Protein AF-A0A151QVC5-F1 (afdb_monomer)

Mean predicted aligned error: 13.27 Å

Structure (mmCIF, N/CA/C/O backbone):
data_AF-A0A151QVC5-F1
#
_entry.id   AF-A0A151QVC5-F1
#
loop_
_atom_site.group_PDB
_atom_site.id
_atom_site.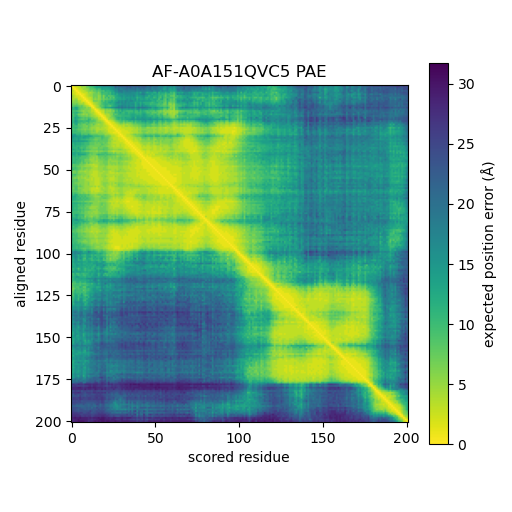type_symbol
_atom_site.label_atom_id
_atom_site.label_alt_id
_atom_site.label_comp_id
_atom_site.label_asym_id
_atom_site.label_entity_id
_atom_site.label_seq_id
_atom_site.pdbx_PDB_ins_code
_atom_site.Cartn_x
_atom_site.Cartn_y
_atom_site.Cartn_z
_atom_site.occupancy
_atom_site.B_iso_or_equiv
_atom_site.auth_seq_id
_atom_site.auth_comp_id
_atom_site.auth_asym_id
_atom_site.auth_atom_id
_atom_site.pdbx_PDB_model_num
ATOM 1 N N . LEU A 1 1 ? 15.484 22.177 -9.832 1.00 58.75 1 LEU A N 1
ATOM 2 C CA . LEU A 1 1 ? 14.379 21.235 -9.529 1.00 58.75 1 LEU A CA 1
ATOM 3 C C . LEU A 1 1 ? 14.188 20.987 -8.031 1.00 58.75 1 LEU A C 1
ATOM 5 O O . LEU A 1 1 ? 13.352 21.659 -7.463 1.00 58.75 1 LEU A O 1
ATOM 9 N N . VAL A 1 2 ? 14.950 20.132 -7.327 1.00 59.00 2 VAL A N 1
ATOM 10 C CA . VAL A 1 2 ? 14.686 19.867 -5.879 1.00 59.00 2 VAL A CA 1
ATOM 11 C C . VAL A 1 2 ? 14.835 21.114 -4.987 1.00 59.00 2 VAL A C 1
ATOM 13 O O . VAL A 1 2 ? 14.118 21.262 -4.007 1.00 59.00 2 VAL A O 1
ATOM 16 N N . ARG A 1 3 ? 15.747 22.034 -5.336 1.00 66.56 3 ARG A N 1
ATOM 17 C CA . ARG A 1 3 ? 15.890 23.340 -4.659 1.00 66.56 3 ARG A CA 1
ATOM 18 C C . ARG A 1 3 ? 14.855 24.383 -5.096 1.00 66.56 3 ARG A C 1
ATOM 20 O O . ARG A 1 3 ? 14.678 25.365 -4.394 1.00 66.56 3 ARG A O 1
ATOM 27 N N . GLU A 1 4 ? 14.236 24.182 -6.255 1.00 74.94 4 GLU A N 1
ATOM 28 C CA . GLU A 1 4 ? 13.258 25.109 -6.847 1.00 74.94 4 GLU A CA 1
ATOM 29 C C . GLU A 1 4 ? 11.822 24.743 -6.464 1.00 74.94 4 GLU A C 1
ATOM 31 O O . GLU A 1 4 ? 10.986 25.629 -6.414 1.00 74.94 4 GLU A O 1
ATOM 36 N N . PHE A 1 5 ? 11.570 23.466 -6.151 1.00 72.69 5 PHE A N 1
ATOM 37 C CA . PHE A 1 5 ? 10.273 22.941 -5.719 1.00 72.69 5 PHE A CA 1
ATOM 38 C C . PHE A 1 5 ? 10.384 22.149 -4.400 1.00 72.69 5 PHE A C 1
ATOM 40 O O . PHE A 1 5 ? 10.073 20.951 -4.365 1.00 72.69 5 PHE A O 1
ATOM 47 N N . PRO A 1 6 ? 10.906 22.745 -3.311 1.00 70.88 6 PRO A N 1
ATOM 48 C CA . PRO A 1 6 ? 11.037 22.065 -2.019 1.00 70.88 6 PRO A CA 1
ATOM 49 C C . PRO A 1 6 ? 9.693 21.558 -1.461 1.00 70.88 6 PRO A C 1
ATOM 51 O O . PRO A 1 6 ? 9.664 20.553 -0.749 1.00 70.88 6 PRO A O 1
ATOM 54 N N . GLU A 1 7 ? 8.585 22.204 -1.817 1.00 67.62 7 GLU A N 1
ATOM 55 C CA . GLU A 1 7 ? 7.211 21.857 -1.445 1.00 67.62 7 GLU A CA 1
ATOM 56 C C . GLU A 1 7 ? 6.708 20.545 -2.064 1.00 67.62 7 GLU A C 1
ATOM 58 O O . GLU A 1 7 ? 5.839 19.896 -1.483 1.00 67.62 7 GLU A O 1
ATOM 63 N N . LEU A 1 8 ? 7.272 20.110 -3.197 1.00 68.38 8 LEU A N 1
ATOM 64 C CA . LEU A 1 8 ? 6.931 18.825 -3.822 1.00 68.38 8 LEU A CA 1
ATOM 65 C C . LEU A 1 8 ? 7.666 17.640 -3.179 1.00 68.38 8 LEU A C 1
ATOM 67 O O . LEU A 1 8 ? 7.257 16.491 -3.356 1.00 68.38 8 LEU A O 1
ATOM 71 N N . PHE A 1 9 ? 8.738 17.899 -2.422 1.00 70.25 9 PHE A N 1
ATOM 72 C CA . PHE A 1 9 ? 9.582 16.869 -1.807 1.00 70.25 9 PHE A CA 1
ATOM 73 C C . PHE A 1 9 ? 9.724 17.038 -0.282 1.00 70.25 9 PHE A C 1
ATOM 75 O O . PHE A 1 9 ? 10.852 17.055 0.233 1.00 70.25 9 PHE A O 1
ATOM 82 N N . PRO A 1 10 ? 8.617 17.144 0.479 1.00 70.94 10 PRO A N 1
ATOM 83 C CA . PRO A 1 10 ? 8.692 17.287 1.924 1.00 70.94 10 PRO A CA 1
ATOM 84 C C . PRO A 1 10 ? 9.240 16.004 2.571 1.00 70.94 10 PRO A C 1
ATOM 86 O O . PRO A 1 10 ? 8.993 14.885 2.118 1.00 70.94 10 PRO A O 1
ATOM 89 N N . LYS A 1 11 ? 10.014 16.156 3.654 1.00 70.19 11 LYS A N 1
ATOM 90 C CA . LYS A 1 11 ? 10.586 15.014 4.396 1.00 70.19 11 LYS A CA 1
ATOM 91 C C . LYS A 1 11 ? 9.528 14.219 5.174 1.00 70.19 11 LYS A C 1
ATOM 93 O O . LYS A 1 11 ? 9.755 13.037 5.423 1.00 70.19 11 LYS A O 1
ATOM 98 N N . ASP A 1 12 ? 8.426 14.866 5.546 1.00 69.44 12 ASP A N 1
ATOM 99 C CA . ASP A 1 12 ? 7.239 14.278 6.174 1.00 69.44 12 ASP A CA 1
ATOM 100 C C . ASP A 1 12 ? 5.991 14.972 5.607 1.00 69.44 12 ASP A C 1
ATOM 102 O O . ASP A 1 12 ? 6.031 16.162 5.291 1.00 69.44 12 ASP A O 1
ATOM 106 N N . VAL A 1 13 ? 4.896 14.230 5.462 1.00 73.00 13 VAL A N 1
ATOM 107 C CA . VAL A 1 13 ? 3.604 14.771 5.034 1.00 73.00 13 VAL A CA 1
ATOM 108 C C . VAL A 1 13 ? 2.888 15.232 6.299 1.00 73.00 13 VAL A C 1
ATOM 110 O O . VAL A 1 13 ? 2.416 14.415 7.091 1.00 73.00 13 VAL A O 1
ATOM 113 N N . SER A 1 14 ? 2.884 16.543 6.532 1.00 68.00 14 SER A N 1
ATOM 114 C CA . SER A 1 14 ? 2.367 17.137 7.769 1.00 68.00 14 SER A CA 1
ATOM 115 C C . SER A 1 14 ? 0.851 17.329 7.781 1.00 68.00 14 SER A C 1
ATOM 117 O O . SER A 1 14 ? 0.281 17.453 8.858 1.00 68.00 14 SER A O 1
ATOM 119 N N . SER A 1 15 ? 0.201 17.366 6.616 1.00 74.69 15 SER A N 1
ATOM 120 C CA . SER A 1 15 ? -1.233 17.645 6.492 1.00 74.69 15 SER A CA 1
ATOM 121 C C . SER A 1 15 ? -1.846 16.950 5.280 1.00 74.69 15 SER A C 1
ATOM 123 O O . SER A 1 15 ? -1.133 16.461 4.396 1.00 74.69 15 SER A O 1
ATOM 125 N N . LEU A 1 16 ? -3.180 16.923 5.223 1.00 73.75 16 LEU A N 1
ATOM 126 C CA . LEU A 1 16 ? -3.904 16.505 4.025 1.00 73.75 16 LEU A CA 1
ATOM 127 C C . LEU A 1 16 ? -3.477 17.349 2.807 1.00 73.75 16 LEU A C 1
ATOM 129 O O . LEU A 1 16 ? -3.156 18.534 2.961 1.00 73.75 16 LEU A O 1
ATOM 133 N N . PRO A 1 17 ? -3.444 16.750 1.601 1.00 72.12 17 PRO A N 1
ATOM 134 C CA . PRO A 1 17 ? -3.200 17.502 0.378 1.00 72.12 17 PRO A CA 1
ATOM 135 C C . PRO A 1 17 ? -4.312 18.542 0.157 1.00 72.12 17 PRO A C 1
ATOM 137 O O . PRO A 1 17 ? -5.417 18.369 0.677 1.00 72.12 17 PRO A O 1
ATOM 140 N N . PRO A 1 18 ? -4.046 19.600 -0.631 1.00 74.56 18 PRO A N 1
ATOM 141 C CA . PRO A 1 18 ? -5.088 20.538 -1.031 1.00 74.56 18 PRO A CA 1
ATOM 142 C C . PRO A 1 18 ? -6.222 19.805 -1.751 1.00 74.56 18 PRO A C 1
ATOM 144 O O . PRO A 1 18 ? -6.000 18.764 -2.379 1.00 74.56 18 PRO A O 1
ATOM 147 N N . GLU A 1 19 ? -7.422 20.368 -1.658 1.00 70.75 19 GLU A N 1
ATOM 148 C CA . GLU A 1 19 ? -8.609 19.865 -2.343 1.00 70.75 19 GLU A CA 1
ATOM 149 C C . GLU A 1 19 ? -8.357 19.799 -3.858 1.00 70.75 19 GLU A C 1
ATOM 151 O O . GLU A 1 19 ? -7.703 20.668 -4.442 1.00 70.75 19 GLU A O 1
ATOM 156 N N . ARG A 1 20 ? -8.807 18.714 -4.487 1.00 72.69 20 ARG A N 1
ATOM 157 C CA . ARG A 1 20 ? -8.631 18.448 -5.920 1.00 72.69 20 ARG A CA 1
ATOM 158 C C . ARG A 1 20 ? -9.999 18.191 -6.533 1.00 72.69 20 ARG A C 1
ATOM 160 O O . ARG A 1 20 ? -10.888 17.712 -5.845 1.00 72.69 20 ARG A O 1
ATOM 167 N N . GLU A 1 21 ? -10.131 18.423 -7.837 1.00 62.22 21 GLU A N 1
ATOM 168 C CA . GLU A 1 21 ? -11.381 18.184 -8.582 1.00 62.22 21 GLU A CA 1
ATOM 169 C C . GLU A 1 21 ? -11.847 16.719 -8.547 1.00 62.22 21 GLU A C 1
ATOM 171 O O . GLU A 1 21 ? -13.026 16.433 -8.735 1.00 62.22 21 GLU A O 1
ATOM 176 N N . ILE A 1 22 ? -10.922 15.784 -8.317 1.00 66.38 22 ILE A N 1
ATOM 177 C CA . ILE A 1 22 ? -11.208 14.353 -8.245 1.00 66.38 22 ILE A CA 1
ATOM 178 C C . ILE A 1 22 ? -11.239 13.934 -6.776 1.00 66.38 22 ILE A C 1
ATOM 180 O O . ILE A 1 22 ? -10.193 13.828 -6.128 1.00 66.38 22 ILE A O 1
ATOM 184 N N . GLU A 1 23 ? -12.435 13.639 -6.277 1.00 70.69 23 GLU A N 1
ATOM 185 C CA . GLU A 1 23 ? -12.626 12.984 -4.987 1.00 70.69 23 GLU A CA 1
ATOM 186 C C . GLU A 1 23 ? -12.514 11.463 -5.123 1.00 70.69 23 GLU A C 1
ATOM 188 O O . GLU A 1 23 ? -12.985 10.854 -6.085 1.00 70.69 23 GLU A O 1
ATOM 193 N N . PHE A 1 24 ? -11.889 10.827 -4.134 1.00 72.75 24 PHE A N 1
ATOM 194 C CA . PHE A 1 24 ? -11.814 9.373 -4.074 1.00 72.75 24 PHE A CA 1
ATOM 195 C C . PHE A 1 24 ? -13.0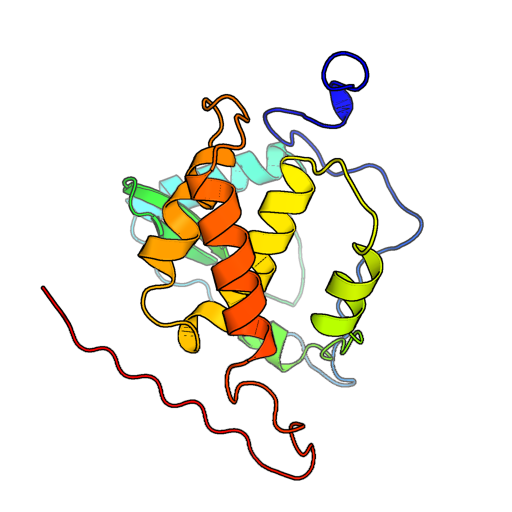48 8.820 -3.353 1.00 72.75 24 PHE A C 1
ATOM 197 O O . PHE A 1 24 ? -13.128 8.878 -2.124 1.00 72.75 24 PHE A O 1
ATOM 204 N N . SER A 1 25 ? -13.998 8.264 -4.108 1.00 80.25 25 SER A N 1
ATOM 205 C CA . SER A 1 25 ? -15.151 7.550 -3.556 1.00 80.25 25 SER A CA 1
ATOM 206 C C . SER A 1 25 ? -14.872 6.051 -3.406 1.00 80.25 25 SER A C 1
ATOM 208 O O . SER A 1 25 ? -14.142 5.436 -4.186 1.00 80.25 25 SER A O 1
ATOM 210 N N . ILE A 1 26 ? -15.463 5.444 -2.373 1.00 86.50 26 ILE A N 1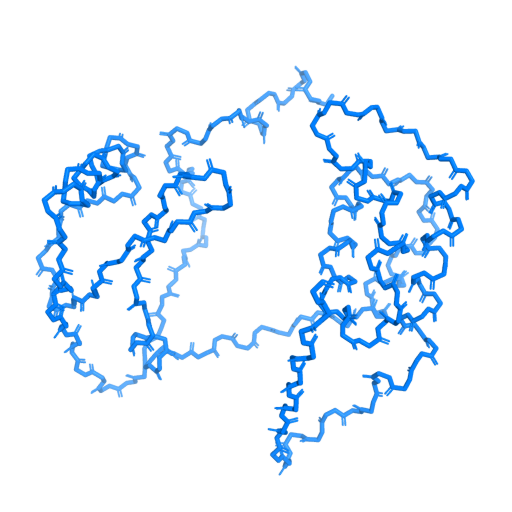
ATOM 211 C CA . ILE A 1 26 ? -15.493 3.989 -2.194 1.00 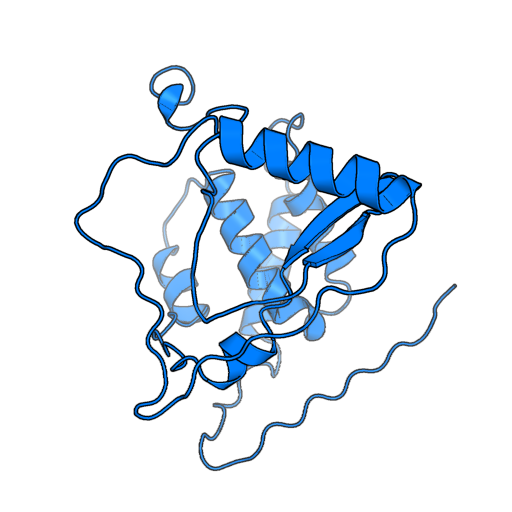86.50 26 ILE A CA 1
ATOM 212 C C . ILE A 1 26 ? -16.913 3.527 -2.497 1.00 86.50 26 ILE A C 1
ATOM 214 O O . ILE A 1 26 ? -17.789 3.584 -1.634 1.00 86.50 26 ILE A O 1
ATOM 218 N N . ASP A 1 27 ? -17.132 3.058 -3.719 1.00 88.31 27 ASP A N 1
ATOM 219 C CA . ASP A 1 27 ? -18.446 2.582 -4.137 1.00 88.31 27 ASP A CA 1
ATOM 220 C C . ASP A 1 27 ? -18.718 1.191 -3.554 1.00 88.31 27 ASP A C 1
ATOM 222 O O . ASP A 1 27 ? -17.884 0.284 -3.628 1.00 88.31 27 ASP A O 1
ATOM 226 N N . LEU A 1 28 ? -19.897 1.008 -2.962 1.00 91.94 28 LEU A N 1
ATOM 227 C CA . LEU A 1 28 ? -20.321 -0.253 -2.353 1.00 91.94 28 LEU A CA 1
ATOM 228 C C . LEU A 1 28 ? -21.392 -0.928 -3.206 1.00 91.94 28 LEU A C 1
ATOM 230 O O . LEU A 1 28 ? -22.156 -0.268 -3.908 1.00 91.94 28 LEU A O 1
ATOM 234 N N . VAL A 1 29 ? -21.477 -2.255 -3.117 1.00 91.56 29 VAL A N 1
ATOM 235 C CA . VAL A 1 29 ? -22.552 -3.018 -3.760 1.00 91.56 29 VAL A CA 1
ATOM 236 C C . VAL A 1 29 ? -23.913 -2.509 -3.243 1.00 91.56 29 VAL A C 1
ATOM 238 O O . VAL A 1 29 ? -24.093 -2.410 -2.021 1.00 91.56 29 VAL A O 1
ATOM 241 N N . PRO A 1 30 ? -24.881 -2.187 -4.126 1.00 91.56 30 PRO A N 1
ATOM 242 C CA . PRO A 1 30 ? -26.194 -1.696 -3.712 1.00 91.56 30 PRO A CA 1
ATOM 243 C C . PRO A 1 30 ? -26.888 -2.646 -2.725 1.00 91.56 30 PRO A C 1
ATOM 245 O O . PRO A 1 30 ? -26.866 -3.861 -2.905 1.00 91.56 30 PRO A O 1
ATOM 248 N N . GLY A 1 31 ? -27.508 -2.094 -1.677 1.00 90.25 31 GLY A N 1
ATOM 249 C CA . GLY A 1 31 ? -28.194 -2.877 -0.638 1.00 90.25 31 GLY A CA 1
ATOM 250 C C . GLY A 1 31 ? -27.291 -3.423 0.477 1.00 90.25 31 GLY A C 1
ATOM 251 O O . GLY A 1 31 ? -27.774 -4.130 1.361 1.00 90.25 31 GLY A O 1
ATOM 252 N N . THR A 1 32 ? -25.996 -3.090 0.480 1.00 91.00 32 THR A N 1
ATOM 253 C CA . THR A 1 32 ? -25.084 -3.493 1.560 1.00 91.00 32 THR A CA 1
ATOM 254 C C . THR A 1 32 ? -25.433 -2.782 2.870 1.00 91.00 32 THR A C 1
ATOM 256 O O . THR A 1 32 ? -25.459 -1.554 2.939 1.00 91.00 32 THR A O 1
ATOM 259 N N . SER A 1 33 ? -25.659 -3.561 3.929 1.00 91.00 33 SER A N 1
ATOM 260 C CA . SER A 1 33 ? -25.838 -3.037 5.287 1.00 91.00 33 SER A CA 1
ATOM 261 C C . SER A 1 33 ? -24.493 -2.689 5.943 1.00 91.00 33 SER A C 1
ATOM 263 O O . SER A 1 33 ? -23.487 -3.327 5.622 1.00 91.00 33 SER A O 1
ATOM 265 N N . PRO A 1 34 ? -24.452 -1.727 6.884 1.00 92.75 34 PRO A N 1
ATOM 266 C CA . PRO A 1 34 ? -23.226 -1.376 7.589 1.00 92.75 34 PRO A CA 1
ATOM 267 C C . PRO A 1 34 ? -22.573 -2.569 8.285 1.00 92.75 34 PRO A C 1
ATOM 269 O O . PRO A 1 34 ? -23.227 -3.325 9.003 1.00 92.75 34 PRO A O 1
ATOM 272 N N . ILE A 1 35 ? -21.264 -2.715 8.084 1.00 91.12 35 ILE A N 1
ATOM 273 C CA . ILE A 1 35 ? -20.451 -3.735 8.745 1.00 91.12 35 ILE A CA 1
ATOM 274 C C . ILE A 1 35 ? -19.737 -3.078 9.926 1.00 91.12 35 ILE A C 1
ATOM 276 O O . ILE A 1 35 ? -18.910 -2.184 9.736 1.00 91.12 35 ILE A O 1
ATOM 280 N N . SER A 1 36 ? -20.038 -3.540 11.140 1.00 93.25 36 SER A N 1
ATOM 281 C CA . SER A 1 36 ? -19.364 -3.119 12.369 1.00 93.25 36 SER A CA 1
ATOM 282 C C . SER A 1 36 ? -18.791 -4.331 13.088 1.00 93.25 36 SER A C 1
ATOM 284 O O . SER A 1 36 ? -19.516 -5.240 13.493 1.00 93.25 36 SER A O 1
ATOM 286 N N . ILE A 1 37 ? -17.468 -4.368 13.196 1.00 92.62 37 ILE A N 1
ATOM 287 C CA . ILE A 1 37 ? -16.719 -5.479 13.775 1.00 92.62 37 ILE A CA 1
ATOM 288 C C . ILE A 1 37 ? -16.085 -4.997 15.072 1.00 92.62 37 ILE A C 1
ATOM 290 O O . ILE A 1 37 ? -15.468 -3.931 15.115 1.00 92.62 37 ILE A O 1
ATOM 294 N N . ALA A 1 38 ? -16.203 -5.809 16.121 1.00 91.12 38 ALA A N 1
ATOM 295 C CA . ALA A 1 38 ? -15.583 -5.513 17.402 1.00 91.12 38 ALA A CA 1
ATOM 296 C C . ALA A 1 38 ? -14.049 -5.385 17.269 1.00 91.12 38 ALA A C 1
ATOM 298 O O . ALA A 1 38 ? -13.431 -6.175 16.547 1.00 91.12 38 ALA A O 1
ATOM 299 N N . PRO A 1 39 ? -13.415 -4.437 17.981 1.00 91.94 39 PRO A N 1
ATOM 300 C CA . PRO A 1 39 ? -11.962 -4.334 18.027 1.00 91.94 39 PRO A CA 1
ATOM 301 C C . PRO A 1 39 ? -11.308 -5.627 18.527 1.00 91.94 39 PRO A C 1
ATOM 303 O O . PRO A 1 39 ? -11.843 -6.319 19.398 1.00 91.94 39 PRO A O 1
ATOM 306 N N . TYR A 1 40 ? -10.119 -5.939 18.010 1.00 92.62 40 TYR A N 1
ATOM 307 C CA . TYR A 1 40 ? -9.334 -7.060 18.519 1.00 92.62 40 TYR A CA 1
ATOM 308 C C . TYR A 1 40 ? -8.866 -6.802 19.955 1.00 92.62 40 TYR A C 1
ATOM 310 O O . TYR A 1 40 ? -8.658 -5.660 20.370 1.00 92.62 40 TYR A O 1
ATOM 318 N N . ARG A 1 41 ? -8.664 -7.884 20.716 1.00 90.81 41 ARG A N 1
ATOM 319 C CA . ARG A 1 41 ? -8.014 -7.788 22.026 1.00 90.81 41 ARG A CA 1
ATOM 320 C C . ARG A 1 41 ? -6.568 -7.348 21.832 1.00 90.81 41 ARG A C 1
ATOM 322 O O . ARG A 1 41 ? -5.849 -7.928 21.026 1.00 90.81 41 ARG A O 1
ATOM 329 N N . VAL A 1 42 ? -6.169 -6.357 22.611 1.00 89.31 42 VAL A N 1
ATOM 330 C CA . VAL A 1 42 ? -4.846 -5.733 22.573 1.00 89.31 42 VAL A CA 1
ATOM 331 C C . VAL A 1 42 ? -4.238 -5.766 23.967 1.00 89.31 42 VAL A C 1
ATOM 333 O O . VAL A 1 42 ? -4.942 -5.614 24.970 1.00 89.31 42 VAL A O 1
ATOM 336 N N . SER A 1 43 ? -2.933 -6.005 24.038 1.00 90.88 43 SER A N 1
ATOM 337 C CA . SER A 1 43 ? -2.195 -5.956 25.302 1.00 90.88 43 SER A CA 1
ATOM 338 C C . SER A 1 43 ? -2.068 -4.512 25.819 1.00 90.88 43 SER A C 1
ATOM 340 O O . SER A 1 43 ? -2.185 -3.566 25.037 1.00 90.88 43 SER A O 1
ATOM 342 N N . PRO A 1 44 ? -1.789 -4.293 27.119 1.00 92.19 44 PRO A N 1
ATOM 343 C CA . PRO A 1 44 ? -1.609 -2.943 27.662 1.00 92.19 44 PRO A CA 1
ATOM 344 C C . PRO A 1 44 ? -0.539 -2.119 26.928 1.00 92.19 44 PRO A C 1
ATOM 346 O O . PRO A 1 44 ? -0.751 -0.939 26.666 1.00 92.19 44 PRO A O 1
ATOM 349 N N . ASN A 1 45 ? 0.572 -2.744 26.523 1.00 88.81 45 ASN A N 1
ATOM 350 C CA . ASN A 1 45 ? 1.639 -2.067 25.777 1.00 88.81 45 ASN A CA 1
ATOM 351 C C . ASN A 1 45 ? 1.189 -1.675 24.362 1.00 88.81 45 ASN A C 1
ATOM 353 O O . ASN A 1 45 ? 1.487 -0.579 23.894 1.00 88.81 45 ASN A O 1
ATOM 357 N N . GLU A 1 46 ? 0.438 -2.551 23.694 1.00 89.00 46 GLU A N 1
ATOM 358 C CA . GLU A 1 46 ? -0.144 -2.264 22.380 1.00 89.00 46 GLU A CA 1
ATOM 359 C C . GLU A 1 46 ? -1.207 -1.169 22.453 1.00 89.00 46 GLU A C 1
ATOM 361 O O . GLU A 1 46 ? -1.297 -0.363 21.538 1.00 89.00 46 GLU A O 1
ATOM 366 N N . LEU A 1 47 ? -1.980 -1.091 23.540 1.00 90.12 47 LEU A N 1
ATOM 367 C CA . LEU A 1 47 ? -2.959 -0.022 23.750 1.00 90.12 47 LEU A CA 1
ATOM 368 C C . LEU A 1 47 ? -2.308 1.355 23.865 1.00 90.12 47 LEU A C 1
ATOM 370 O O . LEU A 1 47 ? -2.840 2.320 23.318 1.00 90.12 47 LEU A O 1
ATOM 374 N N . VAL A 1 48 ? -1.182 1.450 24.574 1.00 92.12 48 VAL A N 1
ATOM 375 C CA . VAL A 1 48 ? -0.429 2.705 24.703 1.00 92.12 48 VAL A CA 1
ATOM 376 C C . VAL A 1 48 ? 0.091 3.150 23.336 1.00 92.12 48 VAL A C 1
ATOM 378 O O . VAL A 1 48 ? -0.126 4.294 22.943 1.00 92.12 48 VAL A O 1
ATOM 381 N N . GLU A 1 49 ? 0.700 2.235 22.579 1.00 91.75 49 GLU A N 1
ATOM 382 C CA . GLU A 1 49 ? 1.214 2.532 21.237 1.00 91.75 49 GLU A CA 1
ATOM 383 C C . GLU A 1 49 ? 0.089 2.854 20.240 1.00 91.75 49 GLU A C 1
ATOM 385 O O . GLU A 1 49 ? 0.208 3.775 19.434 1.00 91.75 49 GLU A O 1
ATOM 390 N N . LEU A 1 50 ? -1.036 2.139 20.319 1.00 91.88 50 LEU A N 1
ATOM 391 C CA . LEU A 1 50 ? -2.213 2.384 19.490 1.00 91.88 50 LEU A CA 1
ATOM 392 C C . LEU A 1 50 ? -2.773 3.790 19.725 1.00 91.88 50 LEU A C 1
ATOM 394 O O . LEU A 1 50 ? -3.030 4.505 18.761 1.00 91.88 50 LEU A O 1
ATOM 398 N N . LYS A 1 51 ? -2.946 4.192 20.991 1.00 92.12 51 LYS A N 1
ATOM 399 C CA . LYS A 1 51 ? -3.427 5.537 21.343 1.00 92.12 51 LYS A CA 1
ATOM 400 C C . LYS A 1 51 ? -2.492 6.616 20.819 1.00 92.12 51 LYS A C 1
ATOM 402 O O . LYS A 1 51 ? -2.960 7.530 20.150 1.00 92.12 51 LYS A O 1
ATOM 407 N N . LYS A 1 52 ? -1.186 6.444 21.029 1.00 94.12 52 LYS A N 1
ATOM 408 C CA . LYS A 1 52 ? -0.162 7.362 20.528 1.00 94.12 52 LYS A CA 1
ATOM 409 C C . LYS A 1 52 ? -0.259 7.557 19.009 1.00 94.12 52 LYS A C 1
ATOM 411 O O . LYS A 1 52 ? -0.337 8.687 18.545 1.00 94.12 52 LYS A O 1
ATOM 416 N N . GLN A 1 53 ? -0.321 6.473 18.226 1.00 93.06 53 GLN A N 1
ATOM 417 C CA . GLN A 1 53 ? -0.423 6.583 16.761 1.00 93.06 53 GLN A CA 1
ATOM 418 C C . GLN A 1 53 ? -1.756 7.192 16.296 1.00 93.06 53 GLN A C 1
ATOM 420 O O . GLN A 1 53 ? -1.795 7.845 15.254 1.00 93.06 53 GLN A O 1
ATOM 425 N N . ILE A 1 54 ? -2.851 6.983 17.035 1.00 92.81 54 ILE A N 1
ATOM 426 C CA . ILE A 1 54 ? -4.147 7.614 16.741 1.00 92.81 54 ILE A CA 1
ATOM 427 C C . ILE A 1 54 ? -4.081 9.124 16.994 1.00 92.81 54 ILE A C 1
ATOM 429 O O . ILE A 1 54 ? -4.537 9.885 16.144 1.00 92.81 54 ILE A O 1
ATOM 433 N N . GLU A 1 55 ? -3.508 9.555 18.118 1.00 93.75 55 GLU A N 1
ATOM 434 C CA . GLU A 1 55 ? -3.328 10.974 18.456 1.00 93.75 55 GLU A CA 1
ATOM 435 C C . GLU A 1 55 ? -2.459 11.680 17.406 1.00 93.75 55 GLU A C 1
ATOM 437 O O . GLU A 1 55 ? -2.892 12.675 16.829 1.00 93.75 55 GLU A O 1
ATOM 442 N N . GLU A 1 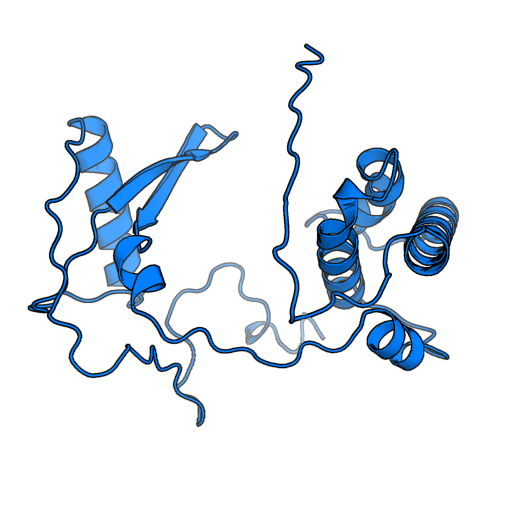56 ? -1.315 11.096 17.034 1.00 91.88 56 GLU A N 1
ATOM 443 C CA . GLU A 1 56 ? -0.445 11.627 15.973 1.00 91.88 56 GLU A CA 1
ATOM 444 C C . GLU A 1 56 ? -1.182 11.772 14.624 1.00 91.88 56 GLU A C 1
ATOM 446 O O . GLU A 1 56 ? -0.992 12.750 13.898 1.00 91.88 56 GLU A O 1
ATOM 451 N N . GLN A 1 5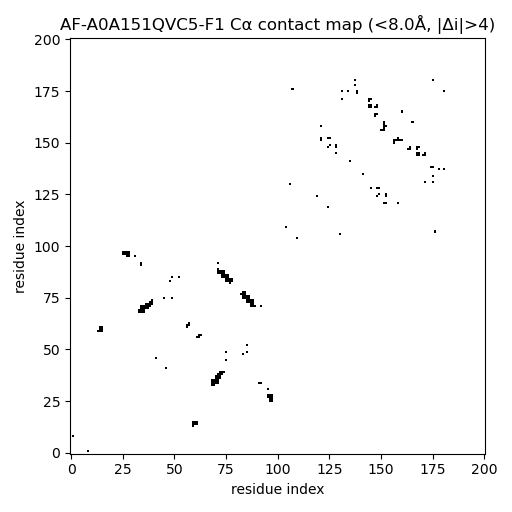7 ? -2.046 10.816 14.257 1.00 90.38 57 GLN A N 1
ATOM 452 C CA . GLN A 1 57 ? -2.830 10.900 13.015 1.00 90.38 57 GLN A CA 1
ATOM 453 C C . GLN A 1 57 ? -3.978 11.918 13.090 1.00 90.38 57 GLN A C 1
ATOM 455 O O . GLN A 1 57 ? -4.347 12.483 12.056 1.00 90.38 57 GLN A O 1
ATOM 460 N N . GLN A 1 58 ? -4.543 12.152 14.278 1.00 91.25 58 GLN A N 1
ATOM 461 C CA . GLN A 1 58 ? -5.534 13.208 14.505 1.00 91.25 58 GLN A CA 1
ATOM 462 C C . GLN A 1 58 ? -4.889 14.594 14.429 1.00 91.25 58 GLN A C 1
ATOM 464 O O . GLN A 1 58 ? -5.439 15.476 13.771 1.00 91.25 58 GLN A O 1
ATOM 469 N N . GLU A 1 59 ? -3.704 14.774 15.018 1.00 91.06 59 GLU A N 1
ATOM 470 C CA . GLU A 1 59 ? -2.928 16.019 14.930 1.00 91.06 59 GLU A CA 1
ATOM 471 C C . GLU A 1 59 ? -2.561 16.361 13.480 1.00 91.06 59 GLU A C 1
ATOM 473 O O . GLU A 1 59 ? -2.710 17.507 13.058 1.00 91.06 59 GLU A O 1
ATOM 478 N N . LYS A 1 60 ? -2.174 15.357 12.678 1.00 87.69 60 LYS A N 1
ATOM 479 C CA . LYS A 1 60 ? -1.920 15.504 11.229 1.00 87.69 60 LYS A CA 1
ATOM 480 C C . LYS A 1 60 ? -3.190 15.705 10.384 1.00 87.69 60 LYS A C 1
ATOM 482 O O . LYS A 1 60 ? -3.098 15.847 9.165 1.00 87.69 60 LYS A O 1
ATOM 487 N N . GLN A 1 61 ? -4.373 15.682 11.004 1.00 86.88 61 GLN A N 1
ATOM 488 C CA . GLN A 1 61 ? -5.687 15.772 10.354 1.00 86.88 61 GLN A CA 1
ATOM 489 C C . GLN A 1 61 ? -5.963 14.668 9.318 1.00 86.88 61 GLN A C 1
ATOM 491 O O . GLN A 1 61 ? -6.836 14.816 8.466 1.00 86.88 61 GLN A O 1
ATOM 496 N N . PHE A 1 62 ? -5.259 13.535 9.388 1.00 87.19 62 PHE A N 1
ATOM 497 C CA . PHE A 1 62 ? -5.520 12.391 8.509 1.00 87.19 62 PHE A CA 1
ATOM 498 C C . PHE A 1 62 ? -6.770 11.616 8.916 1.00 87.19 62 PHE A C 1
ATOM 500 O O . PHE A 1 62 ? -7.413 10.991 8.072 1.00 87.19 62 PHE A O 1
ATOM 507 N N . ILE A 1 63 ? -7.118 11.653 10.203 1.00 91.94 63 ILE A N 1
ATOM 508 C CA . ILE A 1 63 ? -8.323 11.029 10.745 1.00 91.94 63 ILE A CA 1
ATOM 509 C C . ILE A 1 63 ? -9.079 12.014 11.633 1.00 91.94 63 ILE A C 1
ATOM 511 O O . ILE A 1 63 ? -8.517 12.974 12.157 1.00 91.94 63 ILE A O 1
ATOM 515 N N . ARG A 1 64 ? -10.367 11.743 11.838 1.00 93.06 64 ARG A N 1
ATOM 516 C CA . ARG A 1 64 ? -11.230 12.490 12.756 1.00 93.06 64 ARG A CA 1
ATOM 517 C C . ARG A 1 64 ? -12.150 11.537 13.519 1.00 93.06 64 ARG A C 1
ATOM 519 O O . ARG A 1 64 ? -12.470 10.469 12.986 1.00 93.06 64 ARG A O 1
ATOM 526 N N . PRO A 1 65 ? -12.613 11.908 14.724 1.00 93.62 65 PRO A N 1
ATOM 527 C CA . PRO A 1 65 ? -13.685 11.186 15.397 1.00 93.62 65 PRO A CA 1
ATOM 528 C C . PRO A 1 65 ? -14.916 11.060 14.492 1.00 93.62 65 PRO A C 1
ATOM 530 O O . PRO A 1 65 ? -15.264 11.987 13.759 1.00 93.62 65 PRO A O 1
ATOM 533 N N . SER A 1 66 ? -15.564 9.898 14.527 1.00 93.88 66 SER A N 1
ATOM 534 C CA . SER A 1 66 ? -16.707 9.573 13.675 1.00 93.88 66 SER A CA 1
ATOM 535 C C . SER A 1 66 ? -17.745 8.778 14.460 1.00 93.88 66 SER A C 1
ATOM 537 O O . SER A 1 66 ? -17.395 7.996 15.341 1.00 93.88 66 SER A O 1
ATOM 539 N N . VAL A 1 67 ? -19.018 8.966 14.110 1.00 92.38 67 VAL A N 1
ATOM 540 C CA . VAL A 1 67 ? -20.177 8.224 14.641 1.00 92.38 67 VAL A CA 1
ATOM 541 C C . VAL A 1 67 ? -20.753 7.265 13.594 1.00 92.38 67 VAL A C 1
ATOM 543 O O . VAL A 1 67 ? -21.951 6.998 13.553 1.00 92.38 67 VAL A O 1
ATOM 546 N N . SER A 1 68 ? -19.895 6.792 12.687 1.00 91.50 68 SER A N 1
ATOM 547 C CA . SER A 1 68 ? -20.294 5.925 11.583 1.00 91.50 68 SER A CA 1
ATOM 548 C C . SER A 1 68 ? -20.922 4.618 12.084 1.00 91.50 68 SER A C 1
ATOM 550 O O . SER A 1 68 ? -20.395 4.010 13.018 1.00 91.50 68 SER A O 1
ATOM 552 N N . PRO A 1 69 ? -21.981 4.113 11.423 1.00 93.00 69 PRO A N 1
ATOM 553 C CA . PRO A 1 69 ? -22.477 2.761 11.670 1.00 93.00 69 PRO A CA 1
ATOM 554 C C . PRO A 1 69 ? -21.499 1.677 11.176 1.00 93.00 69 PRO A C 1
ATOM 556 O O . PRO A 1 69 ? -21.706 0.494 11.441 1.00 93.00 69 PRO A O 1
ATOM 559 N N . TRP A 1 70 ? -20.441 2.064 10.454 1.00 93.81 70 TRP A N 1
ATOM 560 C CA . TRP A 1 70 ? -19.370 1.183 9.997 1.00 93.81 70 TRP A CA 1
ATOM 561 C C . TRP A 1 70 ? -18.201 1.170 10.980 1.00 93.81 70 TRP A C 1
ATOM 563 O O . TRP A 1 70 ? -17.730 2.223 11.411 1.00 93.81 70 TRP A O 1
ATOM 573 N N . GLY A 1 71 ? -17.679 -0.022 11.261 1.00 93.00 71 GLY A N 1
ATOM 574 C CA . GLY A 1 71 ? -16.549 -0.228 12.162 1.00 93.00 71 GLY A CA 1
ATOM 575 C C . GLY A 1 71 ? -15.624 -1.327 11.654 1.00 93.00 71 GLY A C 1
ATOM 576 O O . GLY A 1 71 ? -16.040 -2.476 11.501 1.00 93.00 71 GLY A O 1
ATOM 577 N N . ALA A 1 72 ? -14.360 -0.980 11.414 1.00 94.69 72 ALA A N 1
ATOM 578 C CA . ALA A 1 72 ? -13.304 -1.930 11.078 1.00 94.69 72 ALA A CA 1
ATOM 579 C C . ALA A 1 72 ? -12.316 -2.039 12.251 1.00 94.69 72 ALA A C 1
ATOM 581 O O . ALA A 1 72 ? -11.961 -1.014 12.841 1.00 94.69 72 ALA A O 1
ATOM 582 N N . PRO A 1 73 ? -11.851 -3.250 12.604 1.00 94.44 73 PRO A N 1
ATOM 583 C CA . PRO A 1 73 ? -10.930 -3.415 13.709 1.00 94.44 73 PRO A CA 1
ATOM 584 C C . PRO A 1 73 ? -9.518 -3.001 13.283 1.00 94.44 73 PRO A C 1
ATOM 586 O O . PRO A 1 73 ? -9.136 -3.086 12.113 1.00 94.44 73 PRO A O 1
ATOM 589 N N . VAL A 1 74 ? -8.727 -2.566 14.257 1.00 92.94 74 VAL A N 1
ATOM 590 C CA . VAL A 1 74 ? -7.339 -2.140 14.061 1.00 92.94 74 VAL A CA 1
ATOM 591 C C . VAL A 1 74 ? -6.402 -3.181 14.664 1.00 92.94 74 VAL A C 1
ATOM 593 O O . VAL A 1 74 ? -6.708 -3.772 15.700 1.00 92.94 74 VAL A O 1
ATOM 596 N N . LEU A 1 75 ? -5.261 -3.407 14.018 1.00 91.88 75 LEU A N 1
ATOM 597 C CA . LEU A 1 75 ? -4.182 -4.261 14.502 1.00 91.88 75 LEU A CA 1
ATOM 598 C C . LEU A 1 75 ? -2.826 -3.551 14.393 1.00 91.88 75 LEU A C 1
ATOM 600 O O . LEU A 1 75 ? -2.618 -2.713 13.514 1.00 91.88 75 LEU A O 1
ATOM 604 N N . LEU A 1 76 ? -1.891 -3.916 15.271 1.00 91.19 76 LEU A N 1
ATOM 605 C CA . LEU A 1 76 ? -0.502 -3.467 15.213 1.00 91.19 76 LEU A CA 1
ATOM 606 C C . LEU A 1 76 ? 0.375 -4.569 14.617 1.00 91.19 76 LEU A C 1
ATOM 608 O O . LEU A 1 76 ? 0.347 -5.716 15.059 1.00 91.19 76 LEU A O 1
ATOM 612 N N . VAL A 1 77 ? 1.168 -4.216 13.608 1.00 90.62 77 VAL A N 1
ATOM 613 C CA . VAL A 1 77 ? 2.108 -5.134 12.954 1.00 90.62 77 VAL A CA 1
ATOM 614 C C . VAL A 1 77 ? 3.538 -4.730 13.292 1.00 90.62 77 VAL A C 1
ATOM 616 O O . VAL A 1 77 ? 3.934 -3.591 13.045 1.00 90.62 77 VAL A O 1
ATOM 619 N N . LYS A 1 78 ? 4.336 -5.674 13.800 1.00 90.44 78 LYS A N 1
ATOM 620 C CA . LYS A 1 78 ? 5.776 -5.483 14.023 1.00 90.44 78 LYS A CA 1
ATOM 621 C C . LYS A 1 78 ? 6.518 -5.468 12.689 1.00 90.44 78 LYS A C 1
ATOM 623 O O . LYS A 1 78 ? 6.468 -6.434 11.928 1.00 90.44 78 LYS A O 1
ATOM 628 N N . LYS A 1 79 ? 7.230 -4.383 12.406 1.00 89.44 79 LYS A N 1
ATOM 629 C CA . LYS A 1 79 ? 8.183 -4.305 11.297 1.00 89.44 79 LYS A CA 1
ATOM 630 C C . LYS A 1 79 ? 9.499 -4.994 11.670 1.00 89.44 79 LYS A C 1
ATOM 632 O O . LYS A 1 79 ? 9.782 -5.258 12.836 1.00 89.44 79 LYS A O 1
ATOM 637 N N . LYS A 1 80 ? 10.341 -5.234 10.659 1.00 87.81 80 LYS A N 1
ATOM 638 C CA . LYS A 1 80 ? 11.688 -5.811 10.833 1.00 87.81 80 LYS A CA 1
ATOM 639 C C . LYS A 1 80 ? 12.615 -4.945 11.694 1.00 87.81 80 LYS A C 1
ATOM 641 O O . LYS A 1 80 ? 13.535 -5.474 12.297 1.00 87.81 80 LYS A O 1
ATOM 646 N N . ASP A 1 81 ? 12.373 -3.637 11.732 1.00 86.75 81 ASP A N 1
ATOM 647 C CA . ASP A 1 81 ? 13.122 -2.666 12.539 1.00 86.75 81 ASP A CA 1
ATOM 648 C C . ASP A 1 81 ? 12.651 -2.603 14.008 1.00 86.75 81 ASP A C 1
ATOM 650 O O . ASP A 1 81 ? 13.181 -1.816 14.785 1.00 86.75 81 ASP A O 1
ATOM 654 N N . GLY A 1 82 ? 11.656 -3.412 14.394 1.00 85.12 82 GLY A N 1
ATOM 655 C CA . GLY A 1 82 ? 11.066 -3.422 15.733 1.00 85.12 82 GLY A CA 1
ATOM 656 C C . GLY A 1 82 ? 9.941 -2.403 15.947 1.00 85.12 82 GLY A C 1
ATOM 657 O O . GLY A 1 82 ? 9.240 -2.495 16.953 1.00 85.12 82 GLY A O 1
ATOM 658 N N . SER A 1 83 ? 9.709 -1.476 15.009 1.00 87.75 83 SER A N 1
ATOM 659 C CA . SER A 1 83 ? 8.606 -0.510 15.097 1.00 87.75 83 SER A CA 1
ATOM 660 C C . SER A 1 83 ? 7.244 -1.166 14.849 1.00 87.75 83 SER A C 1
ATOM 662 O O . SER A 1 83 ? 7.123 -2.133 14.092 1.00 87.75 83 SER A O 1
ATOM 664 N N . MET A 1 84 ? 6.196 -0.622 15.467 1.00 89.19 84 MET A N 1
ATOM 665 C CA . MET A 1 84 ? 4.813 -1.054 15.256 1.00 89.19 84 MET A CA 1
ATOM 666 C C . MET A 1 84 ? 4.152 -0.212 14.167 1.00 89.19 84 MET A C 1
ATOM 668 O O . MET A 1 84 ? 4.322 1.006 14.118 1.00 89.19 84 MET A O 1
ATOM 672 N N . LYS A 1 85 ? 3.371 -0.845 13.294 1.00 90.44 85 LYS A N 1
ATOM 673 C CA . LYS A 1 85 ? 2.553 -0.166 12.287 1.00 90.44 85 LYS A CA 1
ATOM 674 C C . LYS A 1 85 ? 1.075 -0.407 12.563 1.00 90.44 85 LYS A C 1
ATOM 676 O O . LYS A 1 85 ? 0.645 -1.559 12.552 1.00 90.44 85 LYS A O 1
ATOM 681 N N . LEU A 1 86 ? 0.314 0.671 12.734 1.00 92.81 86 LEU A N 1
ATOM 682 C CA . LEU A 1 86 ? -1.145 0.635 12.753 1.00 92.81 86 LEU A CA 1
ATOM 683 C C . LEU A 1 86 ? -1.689 0.223 11.380 1.00 92.81 86 LEU A C 1
ATOM 685 O O . LEU A 1 86 ? -1.404 0.848 10.355 1.00 92.81 86 LEU A O 1
ATOM 689 N N . CYS A 1 87 ? -2.471 -0.852 11.365 1.00 92.19 87 CYS A N 1
ATOM 690 C CA . CYS A 1 87 ? -3.138 -1.384 10.185 1.00 92.19 87 CYS A CA 1
ATOM 691 C C . CYS A 1 87 ? -4.628 -1.569 10.477 1.00 92.19 87 CYS A C 1
ATOM 693 O O . CYS A 1 87 ? -5.004 -2.251 11.426 1.00 92.19 87 CYS A O 1
ATOM 695 N N . VAL A 1 88 ? -5.479 -0.978 9.639 1.00 93.44 88 VAL A N 1
ATOM 696 C CA . VAL A 1 88 ? -6.932 -1.170 9.709 1.00 93.44 88 VAL A CA 1
ATOM 697 C C . VAL A 1 88 ? -7.319 -2.370 8.847 1.00 93.44 88 VAL A C 1
ATOM 699 O O . VAL A 1 88 ? -6.898 -2.484 7.693 1.00 93.44 88 VAL A O 1
ATOM 702 N N . ASP A 1 89 ? -8.116 -3.278 9.401 1.00 93.88 89 ASP A N 1
ATOM 703 C CA . ASP A 1 89 ? -8.550 -4.492 8.720 1.00 93.88 89 ASP A CA 1
ATOM 704 C C . ASP A 1 89 ? -9.801 -4.244 7.865 1.00 93.88 89 ASP A C 1
ATOM 706 O O . ASP A 1 89 ? -10.932 -4.557 8.241 1.00 93.88 89 ASP A O 1
ATOM 710 N N . TYR A 1 90 ? -9.588 -3.706 6.666 1.00 93.69 90 TYR A N 1
ATOM 711 C CA . TYR A 1 90 ? -10.656 -3.474 5.692 1.00 93.69 90 TYR A CA 1
ATOM 712 C C . TYR A 1 90 ? -11.083 -4.732 4.926 1.00 93.69 90 TYR A C 1
ATOM 714 O O . TYR A 1 90 ? -11.791 -4.616 3.932 1.00 93.69 90 TYR A O 1
ATOM 722 N N . ARG A 1 91 ? -10.702 -5.952 5.334 1.00 92.56 91 ARG A N 1
ATOM 723 C CA . ARG A 1 91 ? -11.032 -7.167 4.559 1.00 92.56 91 ARG A CA 1
ATOM 724 C C . ARG A 1 91 ? -12.531 -7.341 4.331 1.00 92.56 91 ARG A C 1
ATOM 726 O O . ARG A 1 91 ? -12.918 -7.767 3.248 1.00 92.56 91 ARG A O 1
ATOM 733 N N . GLN A 1 92 ? -13.365 -7.036 5.327 1.00 92.00 92 GLN A N 1
ATOM 734 C CA . GLN A 1 92 ? -14.820 -7.139 5.170 1.00 92.00 92 GLN A CA 1
ATOM 735 C C . GLN A 1 92 ? -15.379 -6.024 4.282 1.00 92.00 92 GLN A C 1
ATOM 737 O O . GLN A 1 92 ? -16.188 -6.312 3.407 1.00 92.00 92 GLN A O 1
ATOM 742 N N . LEU A 1 93 ? -14.880 -4.793 4.436 1.00 91.81 93 LEU A N 1
ATOM 743 C CA . LEU A 1 93 ? -15.240 -3.668 3.571 1.00 91.81 93 LEU A CA 1
ATOM 744 C C . LEU A 1 93 ? -14.865 -3.954 2.107 1.00 91.81 93 LEU A C 1
ATOM 746 O O . LEU A 1 93 ? -15.712 -3.904 1.227 1.00 91.81 93 LEU A O 1
ATOM 750 N N . ASN A 1 94 ? -13.636 -4.407 1.859 1.00 91.06 94 ASN A N 1
ATOM 751 C CA . ASN A 1 94 ? -13.119 -4.720 0.524 1.00 91.06 94 ASN A CA 1
ATOM 752 C C . ASN A 1 94 ? -13.899 -5.831 -0.204 1.00 91.06 94 ASN A C 1
ATOM 754 O O . ASN A 1 94 ? -13.793 -5.943 -1.424 1.00 91.06 94 ASN A O 1
ATOM 758 N N . LYS A 1 95 ? -14.646 -6.685 0.515 1.00 91.00 95 LYS A N 1
ATOM 759 C CA . LYS A 1 95 ? -15.524 -7.699 -0.099 1.00 91.00 95 LYS A CA 1
ATOM 760 C C . LYS A 1 95 ? -16.798 -7.091 -0.680 1.00 91.00 95 LYS A C 1
ATOM 762 O O . LYS A 1 95 ? -17.319 -7.632 -1.649 1.00 91.00 95 LYS A O 1
ATOM 767 N N . VAL A 1 96 ? -17.289 -6.014 -0.072 1.00 91.62 96 VAL A N 1
ATOM 768 C CA . VAL A 1 96 ? -18.527 -5.325 -0.463 1.00 91.62 96 VAL A CA 1
ATOM 769 C C . VAL A 1 96 ? -18.268 -4.062 -1.286 1.00 91.62 96 VAL A C 1
ATOM 771 O O . VAL A 1 96 ? -19.203 -3.488 -1.834 1.00 91.62 96 VAL A O 1
ATOM 774 N N . THR A 1 97 ? -17.010 -3.638 -1.411 1.00 91.19 97 THR A N 1
ATOM 775 C CA . THR A 1 97 ? -16.585 -2.577 -2.328 1.00 91.19 97 THR A CA 1
ATOM 776 C C . THR A 1 97 ? -16.634 -3.054 -3.780 1.00 91.19 97 THR A C 1
ATOM 778 O O . THR A 1 97 ? -16.118 -4.124 -4.125 1.00 91.19 97 THR A O 1
ATOM 781 N N . ILE A 1 98 ? -17.213 -2.235 -4.657 1.00 86.62 98 ILE A N 1
ATOM 782 C CA . ILE A 1 98 ? -17.170 -2.432 -6.104 1.00 86.62 98 ILE A CA 1
ATOM 783 C C . ILE A 1 98 ? -15.717 -2.270 -6.548 1.00 86.62 98 ILE A C 1
ATOM 785 O O . ILE A 1 98 ? -15.094 -1.223 -6.383 1.00 86.62 98 ILE A O 1
ATOM 789 N N . LYS A 1 99 ? -15.145 -3.339 -7.106 1.00 80.44 99 LYS A N 1
ATOM 790 C CA . LYS A 1 99 ? -13.756 -3.320 -7.566 1.00 80.44 99 LYS A CA 1
ATOM 791 C C . LYS A 1 99 ? -13.644 -2.422 -8.793 1.00 80.44 99 LYS A C 1
ATOM 793 O O . LYS A 1 99 ? -14.083 -2.813 -9.873 1.00 80.44 99 LYS A O 1
ATOM 798 N N . ASN A 1 100 ? -13.012 -1.263 -8.632 1.00 70.38 100 ASN A N 1
ATOM 799 C CA . ASN A 1 100 ? -12.635 -0.418 -9.755 1.00 70.38 100 ASN A CA 1
ATOM 800 C C . ASN A 1 100 ? -11.601 -1.163 -10.619 1.00 70.38 100 ASN A C 1
ATOM 802 O O . ASN A 1 100 ? -10.448 -1.346 -10.225 1.00 70.38 100 ASN A O 1
ATOM 806 N N . LYS A 1 101 ? -12.039 -1.651 -11.783 1.00 61.59 101 LYS A N 1
ATOM 807 C CA . LYS A 1 101 ? -11.176 -2.269 -12.792 1.00 61.59 101 LYS A CA 1
ATOM 808 C C . LYS A 1 101 ? -10.705 -1.185 -13.752 1.00 61.59 101 LYS A C 1
ATOM 810 O O . LYS A 1 101 ? -11.165 -1.118 -14.888 1.00 61.59 101 LYS A O 1
ATOM 815 N N . TYR A 1 102 ? -9.802 -0.331 -13.287 1.00 60.78 102 TYR A N 1
ATOM 816 C CA . TYR A 1 102 ? -9.136 0.600 -14.185 1.00 60.78 102 TYR A CA 1
ATOM 817 C C . TYR A 1 102 ? -8.209 -0.193 -15.121 1.00 60.78 102 TYR A C 1
ATOM 819 O O . TYR A 1 102 ? -7.427 -1.015 -14.624 1.00 60.78 102 TYR A O 1
ATOM 827 N N . PRO A 1 103 ? -8.290 -0.005 -16.450 1.00 63.03 103 PRO A N 1
ATOM 828 C CA . PRO A 1 103 ? -7.383 -0.662 -17.376 1.00 63.03 103 PRO A CA 1
ATOM 829 C C . PRO A 1 103 ? -5.985 -0.084 -17.167 1.00 63.03 103 PRO A C 1
ATOM 831 O O . PRO A 1 103 ? -5.660 1.006 -17.633 1.00 63.03 103 PRO A O 1
ATOM 8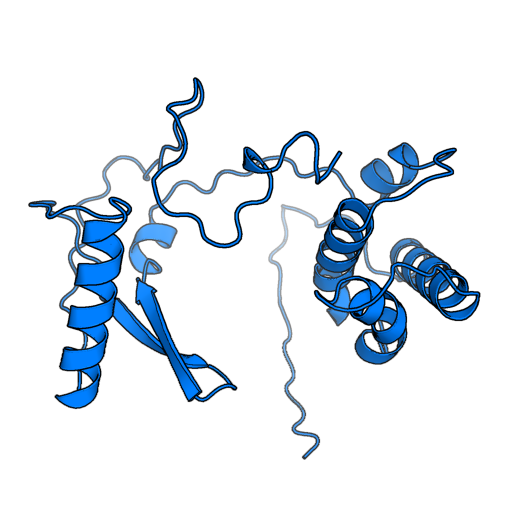34 N N . LEU A 1 104 ? -5.156 -0.805 -16.418 1.00 66.44 104 LEU A N 1
ATOM 835 C CA . LEU A 1 104 ? -3.740 -0.486 -16.341 1.00 66.44 104 LEU A CA 1
ATOM 836 C C . LEU A 1 104 ? -3.096 -0.857 -17.687 1.00 66.44 104 LEU A C 1
ATOM 838 O O . LEU A 1 104 ? -3.369 -1.952 -18.192 1.00 66.44 104 LEU A O 1
ATOM 842 N N . PRO A 1 105 ? -2.279 0.035 -18.277 1.00 62.50 105 PRO A N 1
ATOM 843 C CA . PRO A 1 105 ? -1.602 -0.242 -19.539 1.00 62.50 105 PRO A CA 1
ATOM 844 C C . PRO A 1 105 ? -0.691 -1.463 -19.396 1.00 62.50 105 PRO A C 1
ATOM 846 O O . PRO A 1 105 ? -0.192 -1.758 -18.300 1.00 62.50 105 PRO A O 1
ATOM 849 N N . ARG A 1 106 ? -0.480 -2.195 -20.495 1.00 64.56 106 ARG A N 1
ATOM 850 C CA . ARG A 1 106 ? 0.443 -3.330 -20.466 1.00 64.56 106 ARG A CA 1
ATOM 851 C C . ARG A 1 106 ? 1.864 -2.825 -20.286 1.00 64.56 106 ARG A C 1
ATOM 853 O O . ARG A 1 106 ? 2.194 -1.689 -20.611 1.00 64.56 106 ARG A O 1
ATOM 860 N N . ILE A 1 107 ? 2.722 -3.706 -19.778 1.00 65.94 107 ILE A N 1
ATOM 861 C CA . ILE A 1 107 ? 4.145 -3.395 -19.661 1.00 65.94 107 ILE A CA 1
ATOM 862 C C . ILE A 1 107 ? 4.765 -3.083 -21.022 1.00 65.94 107 ILE A C 1
ATOM 864 O O . ILE A 1 107 ? 5.571 -2.168 -21.099 1.00 65.94 107 ILE A O 1
ATOM 868 N N . ASP A 1 108 ? 4.349 -3.781 -22.078 1.00 65.69 108 ASP A N 1
ATOM 869 C CA . ASP A 1 108 ? 4.833 -3.532 -23.437 1.00 65.69 108 ASP A CA 1
ATOM 870 C C . ASP A 1 108 ? 4.459 -2.113 -23.890 1.00 65.69 108 ASP A C 1
ATOM 872 O O . ASP A 1 108 ? 5.339 -1.352 -24.276 1.00 65.69 108 ASP A O 1
ATOM 876 N N . ASP A 1 109 ? 3.199 -1.704 -23.681 1.00 68.12 109 ASP A N 1
ATOM 877 C CA . ASP A 1 109 ? 2.721 -0.349 -23.995 1.00 68.12 109 ASP A CA 1
ATOM 878 C C . ASP A 1 109 ? 3.514 0.730 -23.232 1.00 68.12 109 ASP A C 1
ATOM 880 O O . ASP A 1 109 ? 3.861 1.773 -23.786 1.00 68.12 109 ASP A O 1
ATOM 884 N N . LEU A 1 110 ? 3.822 0.482 -21.953 1.00 67.75 110 LEU A N 1
ATOM 885 C CA . LEU A 1 110 ? 4.629 1.388 -21.129 1.00 67.75 110 LEU A CA 1
ATOM 886 C C . LEU A 1 110 ? 6.091 1.445 -21.592 1.00 67.75 110 LEU A C 1
ATOM 888 O O . LEU A 1 110 ? 6.709 2.503 -21.535 1.00 67.75 110 LEU A O 1
ATOM 892 N N . MET A 1 111 ? 6.663 0.323 -22.029 1.00 65.88 111 MET A N 1
ATOM 893 C CA . MET A 1 111 ? 8.060 0.248 -22.468 1.00 65.88 111 MET A CA 1
ATOM 894 C C . MET A 1 111 ? 8.252 0.840 -23.867 1.00 65.88 111 MET A C 1
ATOM 896 O O . MET A 1 111 ? 9.292 1.455 -24.115 1.00 65.88 111 MET A O 1
ATOM 900 N N . ASP A 1 112 ? 7.256 0.725 -24.745 1.00 71.50 112 ASP A N 1
ATOM 901 C CA . ASP A 1 112 ? 7.253 1.357 -26.067 1.00 71.50 112 ASP A CA 1
ATOM 902 C C . ASP A 1 112 ? 7.224 2.889 -25.962 1.00 71.50 112 ASP A C 1
ATOM 904 O O . ASP A 1 112 ? 7.905 3.578 -26.722 1.00 71.50 112 ASP A O 1
ATOM 908 N N . GLN A 1 113 ? 6.535 3.442 -24.955 1.00 64.81 113 GLN A N 1
ATOM 909 C CA . GLN A 1 113 ? 6.544 4.885 -24.669 1.00 64.81 113 GLN A CA 1
ATOM 910 C C . GLN A 1 113 ? 7.922 5.425 -24.257 1.00 64.81 113 GLN A C 1
ATOM 912 O O . GLN A 1 113 ? 8.168 6.625 -24.359 1.00 64.81 113 GLN A O 1
ATOM 917 N N . LEU A 1 114 ? 8.825 4.557 -23.795 1.00 65.00 114 LEU A N 1
ATOM 918 C CA . LEU A 1 114 ? 10.175 4.932 -23.370 1.00 65.00 114 LEU A CA 1
ATOM 919 C C . LEU A 1 114 ? 11.206 4.817 -24.504 1.00 65.00 114 LEU A C 1
ATOM 921 O O . LEU A 1 114 ? 12.384 5.125 -24.300 1.00 65.00 114 LEU A O 1
ATOM 925 N N . VAL A 1 115 ? 10.800 4.377 -25.701 1.00 63.53 115 VAL A N 1
ATOM 926 C CA . VAL A 1 115 ? 11.692 4.269 -26.861 1.00 63.53 115 VAL A CA 1
ATOM 927 C C . VAL A 1 115 ? 12.153 5.665 -27.287 1.00 63.53 115 VAL A C 1
ATOM 929 O O . VAL A 1 115 ? 11.354 6.528 -27.633 1.00 63.53 115 VAL A O 1
ATOM 932 N N . GLY A 1 116 ? 13.470 5.885 -27.265 1.00 63.28 116 GLY A N 1
ATOM 933 C CA . GLY A 1 116 ? 14.088 7.169 -27.615 1.00 63.28 116 GLY A CA 1
ATOM 934 C C . GLY A 1 116 ? 14.315 8.118 -26.434 1.00 63.28 116 GLY A C 1
ATOM 935 O O . GLY A 1 116 ? 14.911 9.177 -26.627 1.00 63.28 116 GLY A O 1
ATOM 936 N N . ALA A 1 117 ? 13.909 7.751 -25.213 1.00 70.69 117 ALA A N 1
ATOM 937 C CA . ALA A 1 117 ? 14.281 8.497 -24.015 1.00 70.69 117 ALA A CA 1
ATOM 938 C C . ALA A 1 117 ? 15.754 8.237 -23.646 1.00 70.69 117 ALA A C 1
ATOM 940 O O . ALA A 1 117 ? 16.180 7.094 -23.491 1.00 70.69 117 ALA A O 1
ATOM 941 N N . CYS A 1 118 ? 16.530 9.311 -23.478 1.00 60.22 118 CYS A N 1
ATOM 942 C CA . CYS A 1 118 ? 17.963 9.243 -23.149 1.00 60.22 118 CYS A CA 1
ATOM 943 C C . CYS A 1 118 ? 18.266 9.596 -21.683 1.00 60.22 118 CYS A C 1
ATOM 945 O O . CYS A 1 118 ? 19.409 9.485 -21.244 1.00 60.22 118 CYS A O 1
ATOM 947 N N . VAL A 1 119 ? 17.267 10.076 -20.935 1.00 68.88 119 VAL A N 1
ATOM 948 C CA . VAL A 1 119 ? 17.417 10.568 -19.560 1.00 68.88 119 VAL A CA 1
ATOM 949 C C . VAL A 1 119 ? 16.294 9.991 -18.707 1.00 68.88 119 VAL A C 1
ATOM 951 O O . VAL A 1 119 ? 15.125 10.216 -18.999 1.00 68.88 119 VAL A O 1
ATOM 954 N N . PHE A 1 120 ? 16.660 9.283 -17.639 1.00 69.75 120 PHE A N 1
ATOM 955 C CA . PHE A 1 120 ? 15.731 8.711 -16.664 1.00 69.75 120 PHE A CA 1
ATOM 956 C C . PHE A 1 120 ? 16.026 9.265 -15.271 1.00 69.75 120 PHE A C 1
ATOM 958 O O . PHE A 1 120 ? 17.185 9.416 -14.874 1.00 69.75 120 PHE A O 1
ATOM 965 N N . SER A 1 121 ? 14.979 9.558 -14.508 1.00 76.75 121 SER A N 1
ATOM 966 C CA . SER A 1 121 ? 15.080 10.011 -13.125 1.00 76.75 121 SER A CA 1
ATOM 967 C C . SER A 1 121 ? 15.050 8.838 -12.135 1.00 76.75 121 SER A C 1
ATOM 969 O O . SER A 1 121 ? 14.675 7.709 -12.457 1.00 76.75 121 SER A O 1
ATOM 971 N N . LYS A 1 122 ? 15.380 9.111 -10.864 1.00 73.88 122 LYS A N 1
ATOM 972 C CA . LYS A 1 122 ? 15.174 8.141 -9.770 1.00 73.88 122 LYS A CA 1
ATOM 973 C C . LYS A 1 122 ? 13.704 7.719 -9.619 1.00 73.88 122 LYS A C 1
ATOM 975 O O . LYS A 1 122 ? 13.455 6.638 -9.089 1.00 73.88 122 LYS A O 1
ATOM 980 N N . ILE A 1 123 ? 12.758 8.565 -10.036 1.00 75.25 123 ILE A N 1
ATOM 981 C CA . ILE A 1 123 ? 11.321 8.270 -9.990 1.00 75.25 123 ILE A CA 1
ATOM 982 C C . ILE A 1 123 ? 11.003 7.212 -11.046 1.00 75.25 123 ILE A C 1
ATOM 984 O O . ILE A 1 123 ? 10.443 6.177 -10.700 1.00 75.25 123 ILE A O 1
ATOM 988 N N . ASP A 1 124 ? 11.484 7.407 -12.274 1.00 75.69 124 ASP A N 1
ATOM 989 C CA . ASP A 1 124 ? 11.294 6.457 -13.378 1.00 75.69 124 ASP A CA 1
ATOM 990 C C . ASP A 1 124 ? 11.907 5.093 -13.044 1.00 75.69 124 ASP A C 1
ATOM 992 O O . ASP A 1 124 ? 11.281 4.051 -13.238 1.00 75.69 124 ASP A O 1
ATOM 996 N N . LEU A 1 125 ? 13.099 5.089 -12.433 1.00 77.38 125 LEU A N 1
ATOM 997 C CA . LEU A 1 125 ? 13.740 3.854 -11.981 1.00 77.38 125 LEU A CA 1
ATOM 998 C C . LEU A 1 125 ? 12.930 3.141 -10.887 1.00 77.38 125 LEU A C 1
ATOM 1000 O O . LEU A 1 125 ? 12.855 1.910 -10.869 1.00 77.38 125 LEU A O 1
ATOM 1004 N N . ARG A 1 126 ? 12.328 3.893 -9.960 1.00 77.06 126 ARG A N 1
ATOM 1005 C CA . ARG A 1 126 ? 11.480 3.321 -8.911 1.00 77.06 126 ARG A CA 1
ATOM 1006 C C . ARG A 1 126 ? 10.200 2.732 -9.498 1.00 77.06 126 ARG A C 1
ATOM 1008 O O . ARG A 1 126 ? 9.869 1.603 -9.150 1.00 77.06 126 ARG A O 1
ATOM 1015 N N . SER A 1 127 ? 9.542 3.442 -10.410 1.00 74.44 127 SER A N 1
ATOM 1016 C CA . SER A 1 127 ? 8.360 2.948 -11.123 1.00 74.44 127 SER A CA 1
ATOM 1017 C C . SER A 1 127 ? 8.673 1.682 -11.923 1.00 74.44 127 SER A C 1
ATOM 1019 O O . SER A 1 127 ? 7.925 0.707 -11.846 1.00 74.44 127 SER A O 1
ATOM 1021 N N . PHE A 1 128 ? 9.823 1.636 -12.604 1.00 77.75 128 PHE A N 1
ATOM 1022 C CA . PHE A 1 128 ? 10.300 0.426 -13.275 1.00 77.75 128 PHE A CA 1
ATOM 1023 C C . PHE A 1 128 ? 10.496 -0.733 -12.288 1.00 77.75 128 PHE A C 1
ATOM 1025 O O . PHE A 1 128 ? 9.996 -1.831 -12.517 1.00 77.75 128 PHE A O 1
ATOM 1032 N N . LEU A 1 129 ? 11.174 -0.509 -11.159 1.00 78.06 129 LEU A N 1
ATOM 1033 C CA . LEU A 1 129 ? 11.402 -1.549 -10.149 1.00 78.06 129 LEU A CA 1
ATOM 1034 C C . LEU A 1 129 ? 10.113 -2.054 -9.493 1.00 78.06 129 LEU A C 1
ATOM 1036 O O . LEU A 1 129 ? 10.022 -3.244 -9.189 1.00 78.06 129 LEU A O 1
ATOM 1040 N N . GLU A 1 130 ? 9.130 -1.182 -9.272 1.00 77.19 130 GLU A N 1
ATOM 1041 C CA . GLU A 1 130 ? 7.802 -1.559 -8.777 1.00 77.19 130 GLU A CA 1
ATOM 1042 C C . GLU A 1 130 ? 7.085 -2.464 -9.789 1.00 77.19 130 GLU A C 1
ATOM 1044 O O . GLU A 1 130 ? 6.575 -3.526 -9.418 1.00 77.19 130 GLU A O 1
ATOM 1049 N N . LEU A 1 131 ? 7.145 -2.107 -11.074 1.00 74.06 131 LEU A N 1
ATOM 1050 C CA . LEU A 1 131 ? 6.579 -2.890 -12.167 1.00 74.06 131 LEU A CA 1
ATOM 1051 C C . LEU A 1 131 ? 7.263 -4.256 -12.311 1.00 74.06 131 LEU A C 1
ATOM 1053 O O . LEU A 1 131 ? 6.596 -5.287 -12.305 1.00 74.06 131 LEU A O 1
ATOM 1057 N N . VAL A 1 132 ? 8.595 -4.305 -12.369 1.00 73.62 132 VAL A N 1
ATOM 1058 C CA . VAL A 1 132 ? 9.330 -5.580 -12.462 1.00 73.62 132 VAL A CA 1
ATOM 1059 C C . VAL A 1 132 ? 9.141 -6.411 -11.185 1.00 73.62 132 VAL A C 1
ATOM 1061 O O . VAL A 1 132 ? 9.039 -7.637 -11.236 1.00 73.62 132 VAL A O 1
ATOM 1064 N N . GLY A 1 133 ? 9.017 -5.749 -10.031 1.00 73.56 133 GLY A N 1
ATOM 1065 C CA . GLY A 1 133 ? 8.712 -6.365 -8.743 1.00 73.56 133 GLY A CA 1
ATOM 1066 C C . GLY A 1 133 ? 7.371 -7.102 -8.722 1.00 73.56 133 GLY A C 1
ATOM 1067 O O . GLY A 1 133 ? 7.261 -8.135 -8.057 1.00 73.56 133 GLY A O 1
ATOM 1068 N N . TYR A 1 134 ? 6.376 -6.645 -9.485 1.00 71.44 134 TYR A N 1
ATOM 1069 C CA . TYR A 1 134 ? 5.111 -7.362 -9.672 1.00 71.44 134 TYR A CA 1
ATOM 1070 C C . TYR A 1 134 ? 5.324 -8.727 -10.352 1.00 71.44 134 TYR A C 1
ATOM 1072 O O . TYR A 1 134 ? 4.794 -9.752 -9.903 1.00 71.44 134 TYR A O 1
ATOM 1080 N N . TYR A 1 135 ? 6.184 -8.759 -11.372 1.00 69.25 135 TYR A N 1
ATOM 1081 C CA . TYR A 1 135 ? 6.536 -9.960 -12.137 1.00 69.25 135 TYR A CA 1
ATOM 1082 C C . TYR A 1 135 ? 7.683 -10.771 -11.525 1.00 69.25 135 TYR A C 1
ATOM 1084 O O . TYR A 1 135 ? 8.063 -11.801 -12.079 1.00 69.25 135 TYR A O 1
ATOM 1092 N N . ARG A 1 136 ? 8.197 -10.381 -10.348 1.00 70.69 136 ARG A N 1
ATOM 1093 C CA . ARG A 1 136 ? 9.354 -11.023 -9.692 1.00 70.69 136 ARG A CA 1
ATOM 1094 C C . ARG A 1 136 ? 9.247 -12.544 -9.575 1.00 70.69 136 ARG A C 1
ATOM 1096 O O . ARG A 1 136 ? 10.262 -13.223 -9.564 1.00 70.69 136 ARG A O 1
ATOM 1103 N N . ARG A 1 137 ? 8.021 -13.074 -9.456 1.00 63.59 137 ARG A N 1
ATOM 1104 C CA . ARG A 1 137 ? 7.749 -14.513 -9.292 1.00 63.59 137 ARG A CA 1
ATOM 1105 C C . ARG A 1 137 ? 8.108 -15.337 -10.533 1.00 63.59 137 ARG A C 1
ATOM 1107 O O . ARG A 1 137 ? 8.270 -16.542 -10.425 1.00 63.59 137 ARG A O 1
ATOM 1114 N N . PHE A 1 138 ? 8.231 -14.681 -11.682 1.00 62.72 138 PHE A N 1
ATOM 1115 C CA . PHE A 1 138 ? 8.563 -15.294 -12.966 1.00 62.72 138 PHE A CA 1
ATOM 1116 C C . PHE A 1 138 ? 9.993 -14.973 -13.418 1.00 62.72 138 PHE A C 1
ATOM 1118 O O . PHE A 1 138 ? 10.415 -15.384 -14.495 1.00 62.72 138 PHE A O 1
ATOM 1125 N N . ILE A 1 139 ? 10.742 -14.222 -12.605 1.00 69.19 139 ILE A N 1
ATOM 1126 C CA . ILE A 1 139 ? 12.110 -13.804 -12.896 1.00 69.19 139 ILE A CA 1
ATOM 1127 C C . ILE A 1 139 ? 13.031 -14.504 -11.899 1.00 69.19 139 ILE A C 1
ATOM 1129 O O . ILE A 1 139 ? 13.155 -14.103 -10.739 1.00 69.19 139 ILE A O 1
ATOM 1133 N N . GLU A 1 140 ? 13.698 -15.561 -12.353 1.00 72.69 140 GLU A N 1
ATOM 1134 C CA . GLU A 1 140 ? 14.707 -16.247 -11.549 1.00 72.69 140 GLU A CA 1
ATOM 1135 C C . GLU A 1 140 ? 15.811 -15.283 -11.110 1.00 72.69 140 GLU A C 1
ATOM 1137 O O . GLU A 1 140 ? 16.285 -14.447 -11.881 1.00 72.69 140 GLU A O 1
ATOM 1142 N N . ASN A 1 141 ? 16.250 -15.416 -9.857 1.00 78.62 141 ASN A N 1
ATOM 1143 C CA . ASN A 1 141 ? 17.289 -14.569 -9.272 1.00 78.62 141 ASN A CA 1
ATOM 1144 C C . ASN A 1 141 ? 16.978 -13.058 -9.323 1.00 78.62 141 ASN A C 1
ATOM 1146 O O . ASN A 1 141 ? 17.906 -12.245 -9.274 1.00 78.62 141 ASN A O 1
ATOM 1150 N N . PHE A 1 142 ? 15.693 -12.667 -9.353 1.00 77.38 142 PHE A N 1
ATOM 1151 C CA . PHE A 1 142 ? 15.261 -11.263 -9.378 1.00 77.38 142 PHE A CA 1
ATOM 1152 C C . PHE A 1 142 ? 15.979 -10.401 -8.335 1.00 77.38 142 PHE A C 1
ATOM 1154 O O . PHE A 1 142 ? 16.493 -9.340 -8.667 1.00 77.38 142 PHE A O 1
ATOM 1161 N N . SER A 1 143 ? 16.097 -10.874 -7.091 1.00 78.81 143 SER A N 1
ATOM 1162 C CA . SER A 1 143 ? 16.778 -10.138 -6.017 1.00 78.81 143 SER A CA 1
ATOM 1163 C C . SER A 1 143 ? 18.226 -9.778 -6.363 1.00 78.81 143 SER A C 1
ATOM 1165 O O . SER A 1 143 ? 18.698 -8.716 -5.968 1.00 78.81 143 SER A O 1
ATOM 1167 N N . ARG A 1 144 ? 18.935 -10.636 -7.111 1.00 83.69 144 ARG A N 1
ATOM 1168 C CA . ARG A 1 144 ? 20.321 -10.400 -7.540 1.00 83.69 144 ARG A CA 1
ATOM 1169 C C . ARG A 1 144 ? 20.386 -9.411 -8.703 1.00 83.69 144 ARG A C 1
ATOM 1171 O O . ARG A 1 144 ? 21.265 -8.554 -8.705 1.00 83.69 144 ARG A O 1
ATOM 1178 N N . LEU A 1 145 ? 19.450 -9.520 -9.646 1.00 82.19 145 LEU A N 1
ATOM 1179 C CA . LEU A 1 145 ? 19.344 -8.649 -10.823 1.00 82.19 145 LEU A CA 1
ATOM 1180 C C . LEU A 1 145 ? 18.872 -7.236 -10.453 1.00 82.19 145 LEU A C 1
ATOM 1182 O O . LEU A 1 145 ? 19.413 -6.249 -10.928 1.00 82.19 145 LEU A O 1
ATOM 1186 N N . ALA A 1 146 ? 17.914 -7.110 -9.538 1.00 82.31 146 ALA A N 1
ATOM 1187 C CA . ALA A 1 146 ? 17.395 -5.822 -9.092 1.00 82.31 146 ALA A CA 1
ATOM 1188 C C . ALA A 1 146 ? 18.304 -5.127 -8.062 1.00 82.31 146 ALA A C 1
ATOM 1190 O O . ALA A 1 146 ? 18.117 -3.947 -7.775 1.00 82.31 146 ALA A O 1
ATOM 1191 N N . LEU A 1 147 ? 19.292 -5.816 -7.480 1.00 84.12 147 LEU A N 1
ATOM 1192 C CA . LEU A 1 147 ? 20.185 -5.257 -6.457 1.00 84.12 147 LEU A CA 1
ATOM 1193 C C . LEU A 1 147 ? 20.928 -3.972 -6.891 1.00 84.12 147 LEU A C 1
ATOM 1195 O O . LEU A 1 147 ? 20.923 -3.012 -6.119 1.00 84.12 147 LEU A O 1
ATOM 1199 N N . PRO A 1 148 ? 21.587 -3.908 -8.065 1.00 83.81 148 PRO A N 1
ATOM 1200 C CA . PRO A 1 148 ? 22.250 -2.681 -8.515 1.00 83.81 148 PRO A CA 1
ATOM 1201 C C . PRO A 1 148 ? 21.263 -1.522 -8.705 1.00 83.81 148 PRO A C 1
ATOM 1203 O O . PRO A 1 148 ? 21.515 -0.424 -8.220 1.00 83.81 148 PRO A O 1
ATOM 1206 N N . LEU A 1 149 ? 20.087 -1.784 -9.277 1.00 82.88 149 LEU A N 1
ATOM 1207 C CA . LEU A 1 149 ? 19.059 -0.764 -9.500 1.00 82.88 149 LEU A CA 1
ATOM 1208 C C . LEU A 1 149 ? 18.410 -0.286 -8.190 1.00 82.88 149 LEU A C 1
ATOM 1210 O O . LEU A 1 149 ? 18.227 0.908 -7.967 1.00 82.88 149 LEU A O 1
ATOM 1214 N N . THR A 1 150 ? 18.110 -1.202 -7.268 1.00 82.44 150 THR A N 1
ATOM 1215 C CA . THR A 1 150 ? 17.547 -0.861 -5.949 1.00 82.44 150 THR A CA 1
ATOM 1216 C C . THR A 1 150 ? 18.530 -0.058 -5.100 1.00 82.44 150 THR A C 1
ATOM 1218 O O . THR A 1 150 ? 18.102 0.826 -4.358 1.00 82.44 150 THR A O 1
ATOM 1221 N N . LYS A 1 151 ? 19.844 -0.280 -5.237 1.00 83.25 151 LYS A N 1
ATOM 1222 C CA . LYS A 1 151 ? 20.875 0.570 -4.617 1.00 83.25 151 LYS A CA 1
ATOM 1223 C C . LYS A 1 151 ? 20.761 2.033 -5.071 1.00 83.25 151 LYS A C 1
ATOM 1225 O O . LYS A 1 151 ? 20.748 2.916 -4.217 1.00 83.25 151 LYS A O 1
ATOM 1230 N N . LEU A 1 152 ? 20.550 2.300 -6.363 1.00 80.81 152 LEU A N 1
ATOM 1231 C CA . LEU A 1 152 ? 20.396 3.669 -6.890 1.00 80.81 152 LEU A CA 1
ATOM 1232 C C . LEU A 1 152 ? 19.190 4.432 -6.308 1.00 80.81 152 LEU A C 1
ATOM 1234 O O . LEU A 1 152 ? 19.200 5.666 -6.251 1.00 80.81 152 LEU A O 1
ATOM 1238 N N . THR A 1 153 ? 18.167 3.713 -5.835 1.00 76.62 153 THR A N 1
ATOM 1239 C CA . THR A 1 153 ? 16.970 4.305 -5.206 1.00 76.62 153 THR A CA 1
ATOM 1240 C C . THR A 1 153 ? 17.143 4.650 -3.720 1.00 76.62 153 THR A C 1
ATOM 1242 O O . THR A 1 153 ? 16.251 5.258 -3.127 1.00 76.62 153 THR A O 1
ATOM 1245 N N . LYS A 1 154 ? 18.281 4.313 -3.093 1.00 81.06 154 LYS A N 1
ATOM 1246 C CA . LYS A 1 154 ? 18.534 4.623 -1.675 1.00 81.06 154 LYS A CA 1
ATOM 1247 C C . LYS A 1 154 ? 18.736 6.126 -1.440 1.00 81.06 154 LYS A C 1
ATOM 1249 O O . LYS A 1 154 ? 19.281 6.839 -2.286 1.00 81.06 154 LYS A O 1
ATOM 1254 N N . LYS A 1 155 ? 18.300 6.587 -0.258 1.00 68.06 155 LYS A N 1
ATOM 1255 C CA . LYS A 1 155 ? 18.222 8.007 0.136 1.00 68.06 155 LYS A CA 1
ATOM 1256 C C . LYS A 1 155 ? 19.582 8.724 0.127 1.00 68.06 155 LYS A C 1
ATOM 1258 O O . LYS A 1 155 ? 19.624 9.890 -0.241 1.00 68.06 155 LYS A O 1
ATOM 1263 N N . ASP A 1 156 ? 20.669 7.997 0.396 1.00 71.31 156 ASP A N 1
ATOM 1264 C CA . ASP A 1 156 ? 22.026 8.554 0.544 1.00 71.31 156 ASP A CA 1
ATOM 1265 C C . ASP A 1 156 ? 23.022 8.049 -0.516 1.00 71.31 156 ASP A C 1
ATOM 1267 O O . ASP A 1 156 ? 24.234 8.116 -0.324 1.00 71.31 156 ASP A O 1
ATOM 1271 N N . GLN A 1 157 ? 22.528 7.518 -1.642 1.00 73.56 157 GLN A N 1
ATOM 1272 C CA . GLN A 1 157 ? 23.384 7.034 -2.726 1.00 73.56 157 GLN A CA 1
ATOM 1273 C C . GLN A 1 157 ? 23.319 7.971 -3.947 1.00 73.56 157 GLN A C 1
ATOM 1275 O O . GLN A 1 157 ? 22.212 8.266 -4.426 1.00 73.56 157 GLN A O 1
ATOM 1280 N N . PRO A 1 158 ? 24.467 8.450 -4.475 1.00 74.00 158 PRO A N 1
ATOM 1281 C CA . PRO A 1 158 ? 24.482 9.237 -5.703 1.00 74.00 158 PRO A CA 1
ATOM 1282 C C . PRO A 1 158 ? 23.949 8.398 -6.869 1.00 74.00 158 PRO A C 1
ATOM 1284 O O . PRO A 1 158 ? 24.194 7.193 -6.951 1.00 74.00 158 PRO A O 1
ATOM 1287 N N . PHE A 1 159 ? 23.181 9.035 -7.755 1.00 76.44 159 PHE A N 1
ATOM 1288 C CA . PHE A 1 159 ? 22.655 8.379 -8.949 1.00 76.44 159 PHE A CA 1
ATOM 1289 C C . PHE A 1 159 ? 23.770 8.268 -9.988 1.00 76.44 159 PHE A C 1
ATOM 1291 O O . PHE A 1 159 ? 23.962 9.169 -10.799 1.00 76.44 159 PHE A O 1
ATOM 1298 N N . VAL A 1 160 ? 24.542 7.187 -9.907 1.00 80.88 160 VAL A N 1
ATOM 1299 C CA . VAL A 1 160 ? 25.596 6.867 -10.871 1.00 80.88 160 VAL A CA 1
ATOM 1300 C C . VAL A 1 160 ? 25.173 5.609 -11.606 1.00 80.88 160 VAL A C 1
ATOM 1302 O O . VAL A 1 160 ? 25.159 4.527 -11.025 1.00 80.88 160 VAL A O 1
ATOM 1305 N N . TRP A 1 161 ? 24.791 5.768 -12.869 1.00 80.50 161 TRP A N 1
ATOM 1306 C CA . TRP A 1 161 ? 24.430 4.649 -13.725 1.00 80.50 161 TRP A CA 1
ATOM 1307 C C . TRP A 1 161 ? 25.703 3.998 -14.271 1.00 80.50 161 TRP A C 1
ATOM 1309 O O . TRP A 1 161 ? 26.330 4.519 -15.191 1.00 80.50 161 TRP A O 1
ATOM 1319 N N . ASP A 1 162 ? 26.127 2.902 -13.643 1.00 83.56 162 ASP A N 1
ATOM 1320 C CA . ASP A 1 162 ? 27.297 2.128 -14.057 1.00 83.56 162 ASP A CA 1
ATOM 1321 C C . ASP A 1 162 ? 26.919 1.004 -15.042 1.00 83.56 162 ASP A C 1
ATOM 1323 O O . ASP A 1 162 ? 25.744 0.670 -15.221 1.00 83.56 162 ASP A O 1
ATOM 1327 N N . SER A 1 163 ? 27.919 0.384 -15.677 1.00 85.44 163 SER A N 1
ATOM 1328 C CA . SER A 1 163 ? 27.697 -0.715 -16.632 1.00 85.44 163 SER A CA 1
ATOM 1329 C C . SER A 1 163 ? 26.918 -1.883 -16.019 1.00 85.44 163 SER A C 1
ATOM 1331 O O . SER A 1 163 ? 26.139 -2.540 -16.699 1.00 85.44 163 SER A O 1
ATOM 1333 N N . ARG A 1 164 ? 27.060 -2.108 -14.706 1.00 84.50 164 ARG A N 1
ATOM 1334 C CA . ARG A 1 164 ? 26.348 -3.165 -13.980 1.00 84.50 164 ARG A CA 1
ATOM 1335 C C . ARG A 1 164 ? 24.854 -2.859 -13.838 1.00 84.50 164 ARG A C 1
ATOM 1337 O O . ARG A 1 164 ? 24.039 -3.786 -13.865 1.00 84.50 164 ARG A O 1
ATOM 1344 N N . CYS A 1 165 ? 24.489 -1.592 -13.655 1.00 81.38 165 CYS A N 1
ATOM 1345 C CA . CYS A 1 165 ? 23.103 -1.134 -13.668 1.00 81.38 165 CYS A CA 1
ATOM 1346 C C . CYS A 1 165 ? 22.490 -1.306 -15.059 1.00 81.38 165 CYS A C 1
ATOM 1348 O O . CYS A 1 165 ? 21.398 -1.862 -15.147 1.00 81.38 165 CYS A O 1
ATOM 1350 N N . GLU A 1 166 ? 23.211 -0.934 -16.120 1.00 83.25 166 GLU A N 1
ATOM 1351 C CA . GLU A 1 166 ? 22.746 -1.102 -17.505 1.00 83.25 166 GLU A CA 1
ATOM 1352 C C . GLU A 1 166 ? 22.522 -2.578 -17.859 1.00 83.25 166 GLU A C 1
ATOM 1354 O O . GLU A 1 166 ? 21.436 -2.951 -18.299 1.00 83.25 166 GLU A O 1
ATOM 1359 N N . GLU A 1 167 ? 23.497 -3.447 -17.584 1.00 85.38 167 GLU A N 1
ATOM 1360 C CA . GLU A 1 167 ? 23.375 -4.893 -17.815 1.00 85.38 167 GLU A CA 1
ATOM 1361 C C . GLU A 1 167 ? 22.175 -5.488 -17.072 1.00 85.38 167 GLU A C 1
ATOM 1363 O O . GLU A 1 167 ? 21.412 -6.285 -17.620 1.00 85.38 167 GLU A O 1
ATOM 1368 N N . SER A 1 168 ? 21.976 -5.070 -15.821 1.00 84.50 168 SER A N 1
ATOM 1369 C CA . SER A 1 168 ? 20.857 -5.545 -15.007 1.00 84.50 168 SER A CA 1
ATOM 1370 C C . SER A 1 168 ? 19.514 -5.036 -15.520 1.00 84.50 168 SER A C 1
ATOM 1372 O O . SER A 1 168 ? 18.535 -5.780 -15.510 1.00 84.50 168 SER A O 1
ATOM 1374 N N . PHE A 1 169 ? 19.453 -3.788 -15.984 1.00 83.50 169 PHE A N 1
ATOM 1375 C CA . PHE A 1 169 ? 18.257 -3.205 -16.582 1.00 83.50 169 PHE A CA 1
ATOM 1376 C C . PHE A 1 169 ? 17.879 -3.915 -17.887 1.00 83.50 169 PHE A C 1
ATOM 1378 O O . PHE A 1 169 ? 16.732 -4.344 -18.034 1.00 83.50 169 PHE A O 1
ATOM 1385 N N . GLN A 1 170 ? 18.840 -4.118 -18.792 1.00 82.38 170 GLN A N 1
ATOM 1386 C CA . GLN A 1 170 ? 18.610 -4.818 -20.058 1.00 82.38 170 GLN A CA 1
ATOM 1387 C C . GLN A 1 170 ? 18.226 -6.282 -19.842 1.00 82.38 170 GLN A C 1
ATOM 1389 O O . GLN A 1 170 ? 17.308 -6.773 -20.498 1.00 82.38 170 GLN A O 1
ATOM 1394 N N . GLU A 1 171 ? 18.850 -6.977 -18.888 1.00 82.56 171 GLU A N 1
ATOM 1395 C CA . GLU A 1 171 ? 18.479 -8.359 -18.576 1.00 82.56 171 GLU A CA 1
ATOM 1396 C C . GLU A 1 171 ? 17.076 -8.439 -17.959 1.00 82.56 171 GLU A C 1
ATOM 1398 O O . GLU A 1 171 ? 16.301 -9.316 -18.336 1.00 82.56 171 GLU A O 1
ATOM 1403 N N . LEU A 1 172 ? 16.691 -7.513 -17.072 1.00 80.25 172 LEU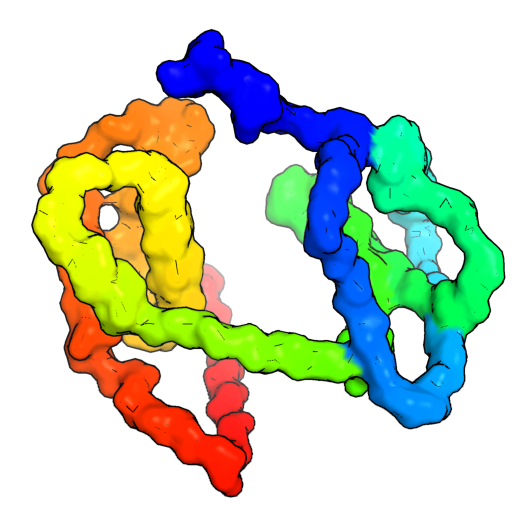 A N 1
ATOM 1404 C CA . LEU A 1 172 ? 15.318 -7.452 -16.553 1.00 80.25 172 LEU A CA 1
ATOM 1405 C C . LEU A 1 172 ? 14.309 -7.162 -17.668 1.00 80.25 172 LEU A C 1
ATOM 1407 O O . LEU A 1 172 ? 13.289 -7.846 -17.746 1.00 80.25 172 LEU A O 1
ATOM 1411 N N . LYS A 1 173 ? 14.611 -6.216 -18.564 1.00 78.19 173 LYS A N 1
ATOM 1412 C CA . LYS A 1 173 ? 13.792 -5.923 -19.747 1.00 78.19 173 LYS A CA 1
ATOM 1413 C C . LYS A 1 173 ? 13.633 -7.165 -20.622 1.00 78.19 173 LYS A C 1
ATOM 1415 O O . LYS A 1 173 ? 12.511 -7.541 -20.941 1.00 78.19 173 LYS A O 1
ATOM 1420 N N . ARG A 1 174 ? 14.733 -7.851 -20.938 1.00 77.69 174 ARG A N 1
ATOM 1421 C CA . ARG A 1 174 ? 14.723 -9.085 -21.731 1.00 77.69 174 ARG A CA 1
ATOM 1422 C C . ARG A 1 174 ? 13.901 -10.177 -21.056 1.00 77.69 174 ARG A C 1
ATOM 1424 O O . ARG A 1 174 ? 13.151 -10.873 -21.725 1.00 77.69 174 ARG A O 1
ATOM 1431 N N . ARG A 1 175 ? 14.021 -10.365 -19.740 1.00 75.19 175 ARG A N 1
ATOM 1432 C CA . ARG A 1 175 ? 13.264 -11.390 -18.994 1.00 75.19 175 ARG A CA 1
ATOM 1433 C C . ARG A 1 175 ? 11.770 -11.095 -18.964 1.00 75.19 175 ARG A C 1
ATOM 1435 O O . ARG A 1 175 ? 10.984 -12.030 -19.064 1.00 75.19 175 ARG A O 1
ATOM 1442 N N . LEU A 1 176 ? 11.391 -9.824 -18.871 1.00 68.44 176 LEU A N 1
ATOM 1443 C CA . LEU A 1 176 ? 9.996 -9.403 -18.967 1.00 68.44 176 LEU A CA 1
ATOM 1444 C C . LEU A 1 176 ? 9.409 -9.668 -20.358 1.00 68.44 176 LEU A C 1
ATOM 1446 O O . LEU A 1 176 ? 8.261 -10.084 -20.444 1.00 68.44 176 LEU A O 1
ATOM 1450 N N . THR A 1 177 ? 10.199 -9.492 -21.422 1.00 68.62 177 THR A N 1
ATOM 1451 C CA . THR A 1 177 ? 9.729 -9.643 -22.809 1.00 68.62 177 THR A CA 1
ATOM 1452 C C . THR A 1 177 ? 9.912 -11.044 -23.406 1.00 68.62 177 THR A C 1
ATOM 1454 O O . THR A 1 177 ? 9.307 -11.345 -24.428 1.00 68.62 177 THR A O 1
ATOM 1457 N N . SER A 1 178 ? 10.739 -11.913 -22.808 1.00 61.88 178 SER A N 1
ATOM 1458 C CA . SER A 1 178 ? 11.075 -13.244 -23.362 1.00 61.88 178 SER A CA 1
ATOM 1459 C C . SER A 1 178 ? 10.557 -14.444 -22.567 1.00 61.88 178 SER A C 1
ATOM 1461 O O . SER A 1 178 ? 10.578 -15.562 -23.081 1.00 61.88 178 SER A O 1
ATOM 1463 N N . ALA A 1 179 ? 10.125 -14.261 -21.318 1.00 53.94 179 ALA A N 1
ATOM 1464 C CA . ALA A 1 179 ? 9.610 -15.362 -20.507 1.00 53.94 179 ALA A CA 1
ATOM 1465 C C . ALA A 1 179 ? 8.167 -15.739 -20.930 1.00 53.94 179 ALA A C 1
ATOM 1467 O O . ALA A 1 179 ? 7.447 -14.881 -21.442 1.00 53.94 179 ALA A O 1
ATOM 1468 N N . PRO A 1 180 ? 7.692 -16.982 -20.688 1.00 52.00 180 PRO A N 1
ATOM 1469 C CA . PRO A 1 180 ? 6.329 -17.448 -21.017 1.00 52.00 180 PRO A CA 1
ATOM 1470 C C . PRO A 1 180 ? 5.234 -16.815 -20.124 1.00 52.00 180 PRO A C 1
ATOM 1472 O O . PRO A 1 180 ? 4.269 -17.460 -19.726 1.00 52.00 180 PRO A O 1
ATOM 1475 N N . VAL A 1 181 ? 5.407 -15.544 -19.760 1.00 52.81 181 VAL A N 1
ATOM 1476 C CA . VAL A 1 181 ? 4.694 -14.799 -18.712 1.00 52.81 181 VAL A CA 1
ATOM 1477 C C . VAL A 1 181 ? 3.329 -14.286 -19.178 1.00 52.81 181 VAL A C 1
ATOM 1479 O O . VAL A 1 181 ? 2.508 -13.907 -18.348 1.00 52.81 181 VAL A O 1
ATOM 1482 N N . LEU A 1 182 ? 3.046 -14.292 -20.483 1.00 52.06 182 LEU A N 1
ATOM 1483 C CA . LEU A 1 182 ? 1.880 -13.614 -21.054 1.00 52.06 182 LEU A CA 1
ATOM 1484 C C . LEU A 1 182 ? 1.146 -14.489 -22.080 1.00 52.06 182 LEU A C 1
ATOM 1486 O O . LEU A 1 182 ? 1.048 -14.142 -23.254 1.00 52.06 182 LEU A O 1
ATOM 1490 N N . VAL A 1 183 ? 0.566 -15.610 -21.642 1.00 53.88 183 VAL A N 1
ATOM 1491 C CA . VAL A 1 183 ? -0.635 -16.100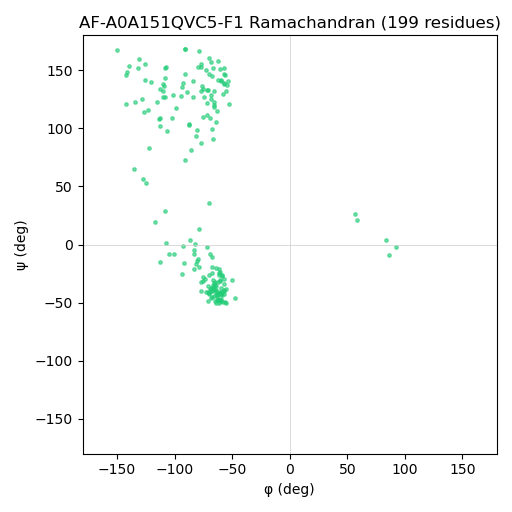 -22.340 1.00 53.88 183 VAL A CA 1
ATOM 1492 C C . VAL A 1 183 ? -1.783 -15.197 -21.906 1.00 53.88 183 VAL A C 1
ATOM 1494 O O . VAL A 1 183 ? -1.911 -14.897 -20.717 1.00 53.88 183 VAL A O 1
ATOM 1497 N N . LEU A 1 184 ? -2.592 -14.729 -22.861 1.00 52.34 184 LEU A N 1
ATOM 1498 C CA . LEU A 1 184 ? -3.746 -13.889 -22.554 1.00 52.34 184 LEU A CA 1
ATOM 1499 C C . LEU A 1 184 ? -4.605 -14.585 -21.488 1.00 52.34 184 LEU A C 1
ATOM 1501 O O . LEU A 1 184 ? -5.043 -15.716 -21.721 1.00 52.34 184 LEU A O 1
ATOM 1505 N N . PRO A 1 185 ? -4.826 -13.949 -20.323 1.00 56.81 185 PRO A N 1
ATOM 1506 C CA . PRO A 1 185 ? -5.687 -14.515 -19.305 1.00 56.81 185 PRO A CA 1
ATOM 1507 C C . PRO A 1 185 ? -7.091 -14.609 -19.892 1.00 56.81 185 PRO A C 1
ATOM 1509 O O . PRO A 1 185 ? -7.703 -13.596 -20.222 1.00 56.81 185 PRO A O 1
ATOM 1512 N N . ASP A 1 186 ? -7.571 -15.835 -20.060 1.00 62.53 186 ASP A N 1
ATOM 1513 C CA . ASP A 1 186 ? -8.914 -16.100 -20.549 1.00 62.53 186 ASP A CA 1
ATOM 1514 C C . ASP A 1 186 ? -9.913 -15.742 -19.436 1.00 62.53 186 ASP A C 1
ATOM 1516 O O . ASP A 1 186 ? -9.937 -16.417 -18.402 1.00 62.53 186 ASP A O 1
ATOM 1520 N N . PRO A 1 187 ? -10.728 -14.684 -19.599 1.00 63.66 187 PRO A N 1
ATOM 1521 C CA . PRO A 1 187 ? -11.646 -14.233 -18.559 1.00 63.66 187 PRO A CA 1
ATOM 1522 C C . PRO A 1 187 ? -12.781 -15.230 -18.294 1.00 63.66 187 PRO A C 1
ATOM 1524 O O . PRO A 1 187 ? -13.500 -15.069 -17.308 1.00 63.66 187 PRO A O 1
ATOM 1527 N N . SER A 1 188 ? -12.948 -16.248 -19.147 1.00 67.31 188 SER A N 1
ATOM 1528 C CA . SER A 1 188 ? -13.908 -17.336 -18.943 1.00 67.31 188 SER A CA 1
ATOM 1529 C C . SER A 1 188 ? -13.388 -18.452 -18.028 1.00 67.31 188 SER A C 1
ATOM 1531 O O . SER A 1 188 ? -14.159 -19.328 -17.637 1.00 67.31 188 SER A O 1
ATOM 1533 N N . LYS A 1 189 ? -12.101 -18.425 -17.653 1.00 69.12 189 LYS A N 1
ATOM 1534 C CA . LYS A 1 189 ? -11.458 -19.469 -16.844 1.00 69.12 189 LYS A CA 1
ATOM 1535 C C . LYS A 1 189 ? -11.166 -19.003 -15.421 1.00 69.12 189 LYS A C 1
ATOM 1537 O O . LYS A 1 189 ? -10.944 -17.826 -15.144 1.00 69.12 189 LYS A O 1
ATOM 1542 N N . THR A 1 190 ? -11.149 -19.959 -14.500 1.00 62.59 190 THR A N 1
ATOM 1543 C CA . THR A 1 190 ? -10.723 -19.752 -13.114 1.00 62.59 190 THR A CA 1
ATOM 1544 C C . THR A 1 190 ? -9.201 -19.667 -13.030 1.00 62.59 190 THR A C 1
ATOM 1546 O O . THR A 1 190 ? -8.491 -20.465 -13.638 1.00 62.59 190 THR A O 1
ATOM 1549 N N . PHE A 1 191 ? -8.697 -18.704 -12.260 1.00 68.50 191 PHE A N 1
ATOM 1550 C CA . PHE A 1 191 ? -7.265 -18.528 -12.024 1.00 68.50 191 PHE A CA 1
ATOM 1551 C C . PHE A 1 191 ? -6.858 -19.248 -10.741 1.00 68.50 191 PHE A C 1
ATOM 1553 O O . PHE A 1 191 ? -7.435 -18.995 -9.683 1.00 68.50 191 PHE A O 1
ATOM 1560 N N . GLU A 1 192 ? -5.834 -20.093 -10.821 1.00 61.28 192 GLU A N 1
ATOM 1561 C CA . GLU A 1 192 ? -5.243 -20.773 -9.669 1.00 61.28 192 GLU A CA 1
ATOM 1562 C C . GLU A 1 192 ? -3.849 -20.207 -9.390 1.00 61.28 192 GLU A C 1
ATOM 1564 O O . GLU A 1 192 ? -3.037 -20.023 -10.298 1.00 61.28 192 GLU A O 1
ATOM 1569 N N . VAL A 1 193 ? -3.574 -19.890 -8.123 1.00 67.56 193 VAL A N 1
ATOM 1570 C CA . VAL A 1 193 ? -2.272 -19.378 -7.683 1.00 67.56 193 VAL A CA 1
ATOM 1571 C C . VAL A 1 193 ? -1.625 -20.426 -6.793 1.00 67.56 193 VAL A C 1
ATOM 1573 O O . VAL A 1 193 ? -2.037 -20.614 -5.650 1.00 67.56 193 VAL A O 1
ATOM 1576 N N . PHE A 1 194 ? -0.584 -21.071 -7.307 1.00 43.75 194 PHE A N 1
ATOM 1577 C CA . PHE A 1 194 ? 0.265 -21.960 -6.524 1.00 43.75 194 PHE A CA 1
ATOM 1578 C C . PHE A 1 194 ? 1.330 -21.131 -5.804 1.00 43.75 194 PHE A C 1
ATOM 1580 O O . PHE A 1 194 ? 2.023 -20.316 -6.416 1.00 43.75 194 PHE A O 1
ATOM 1587 N N . CYS A 1 195 ? 1.431 -21.309 -4.490 1.00 50.53 195 CYS A N 1
ATOM 1588 C CA . CYS A 1 195 ? 2.421 -20.647 -3.651 1.00 50.53 195 CYS A CA 1
ATOM 1589 C C . CYS A 1 195 ? 3.155 -21.734 -2.865 1.00 50.53 195 CYS A C 1
ATOM 1591 O O . CYS A 1 195 ? 2.535 -22.408 -2.047 1.00 50.53 195 CYS A O 1
ATOM 1593 N N . ASP A 1 196 ? 4.446 -21.911 -3.135 1.00 53.38 196 ASP A N 1
ATOM 1594 C CA . ASP A 1 196 ? 5.325 -22.791 -2.365 1.00 53.38 196 ASP A CA 1
ATOM 1595 C C . ASP A 1 196 ? 6.304 -21.929 -1.555 1.00 53.38 196 ASP A C 1
ATOM 1597 O O . ASP A 1 196 ? 6.836 -20.929 -2.049 1.00 53.38 196 ASP A O 1
ATOM 1601 N N . ALA A 1 197 ? 6.505 -22.297 -0.295 1.00 50.62 197 ALA A N 1
ATOM 1602 C CA . ALA A 1 197 ? 7.430 -21.656 0.625 1.00 50.62 197 ALA A CA 1
ATOM 1603 C C . ALA A 1 197 ? 8.428 -22.708 1.119 1.00 50.62 197 ALA A C 1
ATOM 1605 O O . ALA A 1 197 ? 8.284 -23.269 2.204 1.00 50.62 197 ALA A O 1
ATOM 1606 N N . LEU A 1 198 ? 9.465 -22.961 0.319 1.00 48.56 198 LEU A N 1
ATOM 1607 C CA . LEU A 1 198 ? 10.620 -23.730 0.770 1.00 48.56 198 LEU A CA 1
ATOM 1608 C C . LEU A 1 198 ? 11.473 -22.839 1.682 1.00 48.56 198 LEU A C 1
ATOM 1610 O O . LEU A 1 198 ? 12.087 -21.866 1.237 1.00 48.56 198 LEU A O 1
ATOM 1614 N N . ASN A 1 199 ? 11.474 -23.165 2.976 1.00 45.50 199 ASN A N 1
ATOM 1615 C CA . ASN A 1 199 ? 12.338 -22.550 3.980 1.00 45.50 199 ASN A CA 1
ATOM 1616 C C . ASN A 1 199 ? 13.800 -22.922 3.699 1.00 45.50 199 ASN A C 1
ATOM 1618 O O . ASN A 1 199 ? 14.301 -23.921 4.209 1.00 45.50 199 ASN A O 1
ATOM 1622 N N . TRP A 1 200 ? 14.496 -22.109 2.911 1.00 44.28 200 TRP A N 1
ATOM 1623 C CA . TRP A 1 200 ? 15.955 -22.088 2.934 1.00 44.28 200 TRP A CA 1
ATOM 1624 C C . TRP A 1 200 ? 16.376 -21.210 4.112 1.00 44.28 200 TRP A C 1
ATOM 1626 O O . TRP A 1 200 ? 16.358 -19.981 4.014 1.00 44.28 200 TRP A O 1
ATOM 1636 N N . VAL A 1 201 ? 16.609 -21.875 5.248 1.00 38.34 201 VAL A N 1
ATOM 1637 C CA . VAL A 1 201 ? 17.209 -21.306 6.467 1.00 38.34 201 VAL A CA 1
ATOM 1638 C C . VAL A 1 201 ? 18.628 -20.837 6.171 1.00 38.34 201 VAL A C 1
ATOM 1640 O O . VAL A 1 201 ? 19.346 -21.578 5.463 1.00 38.34 201 VAL A O 1
#

Organism: Cajanus cajan (NCBI:txid3821)

Secondary structure (DSSP, 8-state):
-TTT-GGGS-SS--SPPPP-S------B-TTPPPPB-PPPP--HHHHHHHHHHHHHHHHTTS------S-B--EEEEE-TTS-EEEEE-THHHHHHB------PPPHHHHHHTTTT-----HHHHHHHHHHHHHTGGGSTTHHHHHHHHHHHTSTTS-----HHHHHHHHHHHHHHHHSS------TTS------------

Sequence (201 aa):
LVREFPELFPKDVSSLPPEREIEFSIDLVPGTSPISIAPYRVSPNELVELKKQIEEQQEKQFIRPSVSPWGAPVLLVKKKDGSMKLCVDYRQLNKVTIKNKYPLPRIDDLMDQLVGACVFSKIDLRSFLELVGYYRRFIENFSRLALPLTKLTKKDQPFVWDSRCEESFQELKRRLTSAPVLVLPDPSKTFEVFCDALNWV

Radius of gyration: 21.94 Å; Cα contacts (8 Å, |Δi|>4): 124; chains: 1; bounding box: 56×49×55 Å

Foldseek 3Di:
DCVVCVVVPDPDLQADDPDDPDDDDFAFAPPDDAAADDADDDDPVRVVVVVVVVVSCVNRVVDDDDPDSHHWYWDWDQDPVRDTDIDTPCVVVVVGTDDPPDPDDDPVVVVVVCVPPPDDDLVNLVVVCVVLVVVVVQDPPLVVLCVVSVQCNDPPDPNDCDPSNVVSVVVSVCSVVPTPSDDPPDPVDDDDDDDDDDDPD

pLDDT: mean 77.69, std 13.04, range [38.34, 94.69]

Solvent-accessible surface area (backbone atoms only — not comparable to full-atom values): 13206 Å² total; per-residue (Å²): 100,74,88,75,42,50,85,81,63,59,95,64,87,69,54,71,77,79,91,62,97,76,75,90,79,84,53,59,48,86,89,70,73,74,58,62,48,78,67,63,92,69,54,75,70,52,49,54,54,50,51,52,56,50,50,56,35,39,74,31,57,76,48,74,93,78,89,63,74,55,37,67,26,60,48,76,44,76,45,98,88,69,49,74,41,88,41,73,52,51,67,69,57,62,71,44,36,58,80,82,80,72,86,72,78,52,70,64,63,58,53,60,73,48,67,88,66,91,79,82,53,69,64,55,54,48,54,49,52,55,56,52,56,73,51,37,91,79,38,85,66,37,74,70,47,46,42,56,55,56,49,46,65,39,94,89,42,76,85,71,89,45,73,66,36,52,54,30,49,53,49,51,52,47,51,70,74,68,49,94,82,75,70,83,81,58,87,90,56,87,85,83,83,90,82,84,84,82,84,82,126

Nearest PDB structures (foldseek):
  4ol8-assembly2_F  TM=9.146E-01  e=2.862E-07  Saccharomyces cerevisiae
  4ol8-assembly1_B  TM=5.618E-01  e=3.286E-08  Saccharomyces cerevisiae
  7sr6-assembly2_G  TM=7.908E-01  e=2.743E-04  Homo sapiens
  7kse-assembly1_A  TM=4.127E-01  e=3.255E-03  Eastern chimpanzee simian foamy virus
  7o0h-assembly1_A  TM=4.464E-01  e=1.121E-02  White-tufted-ear marmoset simian foamy virus

InterPro domains:
  IPR041577 Reverse transcriptase/retrotransposon-derived protein, RNase H-like domain [PF17919] (161-199)
  IPR043128 Reverse transcriptase/Diguanylate cyclase domain [G3DSA:3.30.70.270] (120-199)
  IPR043502 DNA/RNA polymerase superfamily [SSF56672] (21-199)